Protein AF-A0A7S1FA98-F1 (afdb_monomer_lite)

Foldseek 3Di:
DDPDDDDDDDPDPPDDDDDDPPPPVVVVVVVVVVVVVVVVVVVVVVVVLVVDDPVRNVVVVVVVVVVVVVVVVQVVLCVVVVDHPVVCVVDPVSVVVVCVCVVVVVVVVVVLLVVVCVVVVDPDSVVSSVVLVVVCVVCVPPNDSDDPVNVVVLVCVQPVVPPVDHDVVVVLVVCVVSVPVCSVVVCVVVVDDPPVPDDD

InterPro domains:
  IPR039879 EF-hand calcium-binding domain-containing protein 10 [PTHR21847] (95-181)

Radius of gyration: 31.83 Å; chains: 1; bounding box: 102×66×64 Å

Sequence (200 aa):
SSSSVVLVGVMEVQSPKSPRPDGYEVEAERHIVKLQAVTRGRASRKATLHKLSFEDRSVLRKASRHTLHRREFFKDVHELLGVTKQEYNSSAGLRDAHAYLEKHDVHSLLEGLLARAALERPLDLRDFLVEIMQDMQEHPEDSSTMTEEDIETLFDMWDVLKRGSLPIERVSETLTALQCPRSVEALQALGLENDVDKPS

Organism: Noctiluca scintillans (NCBI:txid2966)

Structure (mmCIF, N/CA/C/O backbone):
data_AF-A0A7S1FA98-F1
#
_entry.id   AF-A0A7S1FA98-F1
#
loop_
_atom_site.group_PDB
_atom_site.id
_atom_site.type_symbol
_atom_site.label_atom_id
_atom_site.label_alt_id
_atom_site.label_comp_id
_atom_site.label_asym_id
_atom_site.label_entity_id
_atom_site.label_seq_id
_atom_site.pdbx_PDB_ins_code
_atom_site.Cartn_x
_atom_site.Cartn_y
_atom_site.Cartn_z
_atom_site.occupancy
_atom_site.B_iso_or_equiv
_atom_site.auth_seq_id
_atom_site.auth_comp_id
_atom_site.auth_asym_id
_atom_site.auth_atom_id
_atom_site.pdbx_PDB_model_num
ATOM 1 N N . SER A 1 1 ? 79.494 40.007 -32.090 1.00 38.44 1 SER A N 1
ATOM 2 C CA . SER A 1 1 ? 79.063 40.410 -30.740 1.00 38.44 1 SER A CA 1
ATOM 3 C C . SER A 1 1 ? 77.559 40.599 -30.796 1.00 38.44 1 SER A C 1
ATOM 5 O O . SER A 1 1 ? 77.131 41.417 -31.589 1.00 38.44 1 SER A O 1
ATOM 7 N N . SER A 1 2 ? 76.679 39.850 -30.148 1.00 36.22 2 SER A N 1
ATOM 8 C CA . SER A 1 2 ? 76.789 38.653 -29.317 1.00 36.22 2 SER A CA 1
ATOM 9 C C . SER A 1 2 ? 75.390 38.033 -29.326 1.00 36.22 2 SER A C 1
ATOM 11 O O . SER A 1 2 ? 74.429 38.705 -28.964 1.00 36.22 2 SER A O 1
ATOM 13 N N . SER A 1 3 ? 75.258 36.785 -29.775 1.00 32.88 3 SER A N 1
ATOM 14 C CA . SER A 1 3 ? 74.023 36.014 -29.620 1.00 32.88 3 SER A CA 1
ATOM 15 C C . SER A 1 3 ? 73.918 35.579 -28.162 1.00 32.88 3 SER A C 1
ATOM 17 O O . SER A 1 3 ? 74.632 34.680 -27.727 1.00 32.88 3 SER A O 1
ATOM 19 N N . SER A 1 4 ? 73.062 36.242 -27.388 1.00 36.00 4 SER A N 1
ATOM 20 C CA . SER A 1 4 ? 72.734 35.840 -26.022 1.00 36.00 4 SER A CA 1
ATOM 21 C C . SER A 1 4 ? 71.662 34.752 -26.062 1.00 36.00 4 SE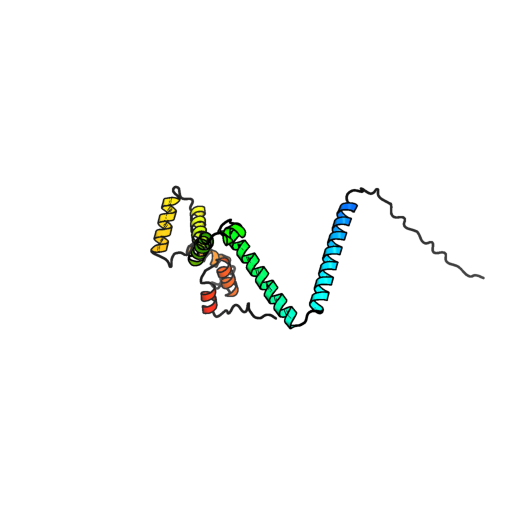R A C 1
ATOM 23 O O . SER A 1 4 ? 70.469 35.031 -26.174 1.00 36.00 4 SER A O 1
ATOM 25 N N . VAL A 1 5 ? 72.111 33.502 -25.999 1.00 40.06 5 VAL A N 1
ATOM 26 C CA . VAL A 1 5 ? 71.270 32.336 -25.720 1.00 40.06 5 VAL A CA 1
ATOM 27 C C . VAL A 1 5 ? 70.857 32.402 -24.251 1.00 40.06 5 VAL A C 1
ATOM 29 O O . VAL A 1 5 ? 71.693 32.281 -23.358 1.00 40.06 5 VAL A O 1
ATOM 32 N N . VAL A 1 6 ? 69.569 32.620 -23.996 1.00 40.25 6 VAL A N 1
ATOM 33 C CA . VAL A 1 6 ? 68.986 32.522 -22.654 1.00 40.25 6 VAL A CA 1
ATOM 34 C C . VAL A 1 6 ? 68.707 31.044 -22.375 1.00 40.25 6 VAL A C 1
ATOM 36 O O . VAL A 1 6 ? 67.769 30.463 -22.914 1.00 40.25 6 VAL A O 1
ATOM 39 N N . LEU A 1 7 ? 69.558 30.429 -21.554 1.00 36.78 7 LEU A N 1
ATOM 40 C CA . LEU A 1 7 ? 69.334 29.116 -20.947 1.00 36.78 7 LEU A CA 1
ATOM 41 C C . LEU A 1 7 ? 68.227 29.241 -19.891 1.00 36.78 7 LEU A C 1
ATOM 43 O O . LEU A 1 7 ? 68.482 29.679 -18.772 1.00 36.78 7 LEU A O 1
ATOM 47 N N . VAL A 1 8 ? 66.998 28.852 -20.234 1.00 41.78 8 VAL A N 1
ATOM 48 C CA . VAL A 1 8 ? 65.946 28.601 -19.239 1.00 41.78 8 VAL A CA 1
ATOM 49 C C . VAL A 1 8 ? 66.015 27.122 -18.874 1.00 41.78 8 VAL A C 1
ATOM 51 O O . VAL A 1 8 ? 65.590 26.257 -19.637 1.00 41.78 8 VAL A O 1
ATOM 54 N N . GLY A 1 9 ? 66.626 26.838 -17.724 1.00 38.03 9 GLY A N 1
ATOM 55 C CA . GLY A 1 9 ? 66.679 25.502 -17.144 1.00 38.03 9 GLY A CA 1
ATOM 56 C C . GLY A 1 9 ? 65.275 25.010 -16.796 1.00 38.03 9 GLY A C 1
ATOM 57 O O . GLY A 1 9 ? 64.550 25.652 -16.039 1.00 38.03 9 GLY A O 1
ATOM 58 N N . VAL A 1 10 ? 64.898 23.863 -17.355 1.00 41.16 10 VAL A N 1
ATOM 59 C CA . VAL A 1 10 ? 63.696 23.124 -16.971 1.00 41.16 10 VAL A CA 1
ATOM 60 C C . VAL A 1 10 ? 63.972 22.502 -15.601 1.00 41.16 10 VAL A C 1
ATOM 62 O O . VAL A 1 10 ? 64.702 21.519 -15.499 1.00 41.16 10 VAL A O 1
ATOM 65 N N . MET A 1 11 ? 63.440 23.102 -14.533 1.00 37.62 11 MET A N 1
ATOM 66 C CA . MET A 1 11 ? 63.390 22.458 -13.218 1.00 37.62 11 MET A CA 1
ATOM 67 C C . MET A 1 11 ? 62.381 21.310 -13.290 1.00 37.62 11 MET A C 1
ATOM 69 O O . MET A 1 11 ? 61.169 21.515 -13.266 1.00 37.62 11 MET A O 1
ATOM 73 N N . GLU A 1 12 ? 62.901 20.094 -13.417 1.00 39.34 12 GLU A N 1
ATOM 74 C CA . GLU A 1 12 ? 62.149 18.852 -13.309 1.00 39.34 12 GLU A CA 1
ATOM 75 C C . GLU A 1 12 ? 61.704 18.676 -11.847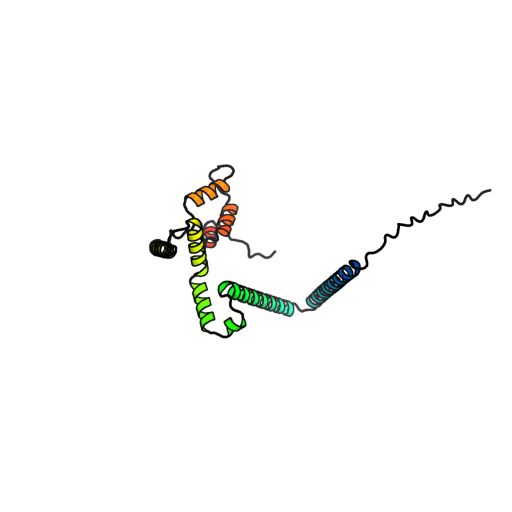 1.00 39.34 12 GLU A C 1
ATOM 77 O O . GLU A 1 12 ? 62.494 18.352 -10.960 1.00 39.34 12 GLU A O 1
ATOM 82 N N . VAL A 1 13 ? 60.428 18.957 -11.571 1.00 42.69 13 VAL A N 1
ATOM 83 C CA . VAL A 1 13 ? 59.818 18.736 -10.255 1.00 42.69 13 VAL A CA 1
ATOM 84 C C . VAL A 1 13 ? 59.623 17.229 -10.073 1.00 42.69 13 VAL A C 1
ATOM 86 O O . VAL A 1 13 ? 58.591 16.666 -10.441 1.00 42.69 13 VAL A O 1
ATOM 89 N N . GLN A 1 14 ? 60.631 16.555 -9.516 1.00 37.31 14 GLN A N 1
ATOM 90 C CA . GLN A 1 14 ? 60.488 15.185 -9.025 1.00 37.31 14 GLN A CA 1
ATOM 91 C C . GLN A 1 14 ? 59.485 15.173 -7.870 1.00 37.31 14 GLN A C 1
ATOM 93 O O . GLN A 1 14 ? 59.785 15.564 -6.744 1.00 37.31 14 GLN A O 1
ATOM 98 N N . SER A 1 15 ? 58.268 14.722 -8.167 1.00 42.53 15 SER A N 1
ATOM 99 C CA . SER A 1 15 ? 57.267 14.424 -7.146 1.00 42.53 15 SER A CA 1
ATOM 100 C C . SER A 1 15 ? 57.716 13.201 -6.332 1.00 42.53 15 SER A C 1
ATOM 102 O O . SER A 1 15 ? 58.153 12.208 -6.926 1.00 42.53 15 SER A O 1
ATOM 104 N N . PRO A 1 16 ? 57.625 13.230 -4.991 1.00 39.97 16 PRO A N 1
ATOM 105 C CA . PRO A 1 16 ? 58.097 12.137 -4.152 1.00 39.97 16 PRO A CA 1
ATOM 106 C C . PRO A 1 16 ? 57.236 10.886 -4.370 1.00 39.97 16 PRO A C 1
ATOM 108 O O . PRO A 1 16 ? 56.026 10.900 -4.144 1.00 39.97 16 PRO A O 1
ATOM 111 N N . LYS A 1 17 ? 57.867 9.786 -4.805 1.00 48.00 17 LYS A N 1
ATOM 112 C CA . LYS A 1 17 ? 57.258 8.448 -4.818 1.00 48.00 17 LYS A CA 1
ATOM 113 C C . LYS A 1 17 ? 56.980 8.029 -3.374 1.00 48.00 17 LYS A C 1
ATOM 115 O O . LYS A 1 17 ? 57.901 7.657 -2.651 1.00 48.00 17 LYS A O 1
ATOM 120 N N . SER A 1 18 ? 55.720 8.098 -2.963 1.00 45.53 18 SER A N 1
ATOM 121 C CA . SER A 1 18 ? 55.251 7.483 -1.724 1.00 45.53 18 SER A CA 1
ATOM 122 C C . SER A 1 18 ? 55.249 5.945 -1.844 1.00 45.53 18 SER A C 1
ATOM 124 O O . SER A 1 18 ? 55.102 5.418 -2.954 1.00 45.53 18 SER A O 1
ATOM 126 N N . PRO A 1 19 ? 55.432 5.201 -0.734 1.00 48.78 19 PRO A N 1
ATOM 127 C CA . PRO A 1 19 ? 55.427 3.738 -0.740 1.00 48.78 19 PRO A CA 1
ATOM 128 C C . PRO A 1 19 ? 54.001 3.231 -0.998 1.00 48.78 19 PRO A C 1
ATOM 130 O O . PRO A 1 19 ? 53.059 3.700 -0.359 1.00 48.78 19 PRO A O 1
ATOM 133 N N . ARG A 1 20 ? 53.832 2.298 -1.942 1.00 52.91 20 ARG A N 1
ATOM 134 C CA . ARG A 1 20 ? 52.517 1.789 -2.368 1.00 52.91 20 ARG A CA 1
ATOM 135 C C . ARG A 1 20 ? 52.023 0.662 -1.447 1.00 52.91 20 ARG A C 1
ATOM 137 O O . ARG A 1 20 ? 52.787 -0.262 -1.185 1.00 52.91 20 ARG A O 1
ATOM 144 N N . PRO A 1 21 ? 50.768 0.706 -0.963 1.00 53.75 21 PRO A N 1
ATOM 145 C CA . PRO A 1 21 ? 50.111 -0.434 -0.335 1.00 53.75 21 PRO A CA 1
ATOM 146 C C . PRO A 1 21 ? 49.364 -1.260 -1.401 1.00 53.75 21 PRO A C 1
ATOM 148 O O . PRO A 1 21 ? 48.262 -0.908 -1.819 1.00 53.75 21 PRO A O 1
ATOM 151 N N . ASP A 1 22 ? 49.962 -2.376 -1.820 1.00 58.12 22 ASP A N 1
ATOM 152 C CA . ASP A 1 22 ? 49.596 -3.185 -3.003 1.00 58.12 22 ASP A CA 1
ATOM 153 C C . ASP A 1 22 ? 48.203 -3.869 -2.974 1.00 58.12 22 ASP A C 1
ATOM 155 O O . ASP A 1 22 ? 47.818 -4.554 -3.920 1.00 58.12 22 ASP A O 1
ATOM 159 N N . GLY A 1 23 ? 47.408 -3.699 -1.911 1.00 58.22 23 GLY A N 1
ATOM 160 C CA . GLY A 1 23 ? 46.081 -4.323 -1.777 1.00 58.22 23 GLY A CA 1
ATOM 161 C C . GLY A 1 23 ? 44.923 -3.528 -2.396 1.00 58.22 23 GLY A C 1
ATOM 162 O O . GLY A 1 23 ? 43.978 -4.117 -2.915 1.00 58.22 23 GLY A O 1
ATOM 163 N N . TYR A 1 24 ? 44.997 -2.193 -2.376 1.00 57.69 24 TYR A N 1
ATOM 164 C CA . TYR A 1 24 ? 43.893 -1.317 -2.801 1.00 57.69 24 TYR A CA 1
ATOM 165 C C . TYR A 1 24 ? 43.800 -1.148 -4.328 1.00 57.69 24 TYR A C 1
ATOM 167 O O . TYR A 1 24 ? 42.716 -0.916 -4.865 1.00 57.69 24 TYR A O 1
ATOM 175 N N . GLU A 1 25 ? 44.919 -1.294 -5.046 1.00 63.59 25 GLU A N 1
ATOM 176 C CA . GLU A 1 25 ? 44.976 -1.143 -6.509 1.00 63.59 25 GLU A CA 1
ATOM 177 C C . GLU A 1 25 ? 44.247 -2.299 -7.220 1.00 63.59 25 GLU A C 1
ATOM 179 O O . GLU A 1 25 ? 43.474 -2.067 -8.146 1.00 63.59 25 GLU A O 1
ATOM 184 N N . VAL A 1 26 ? 44.371 -3.535 -6.718 1.00 69.50 26 VAL A N 1
ATOM 185 C CA . VAL A 1 26 ? 43.774 -4.733 -7.341 1.00 69.50 26 VAL A CA 1
ATOM 186 C C . VAL A 1 26 ? 42.240 -4.720 -7.287 1.00 69.50 26 VAL A C 1
ATOM 188 O O . VAL A 1 26 ? 41.569 -5.143 -8.233 1.00 69.50 26 VAL A O 1
ATOM 191 N N . GLU A 1 27 ? 41.646 -4.231 -6.197 1.00 74.50 27 GLU A N 1
ATOM 192 C CA . GLU A 1 27 ? 40.188 -4.093 -6.082 1.00 74.50 27 GLU A CA 1
ATOM 193 C C . GLU A 1 27 ? 39.647 -2.957 -6.960 1.00 74.50 27 GLU A C 1
ATOM 195 O O . GLU A 1 27 ? 38.625 -3.126 -7.638 1.00 74.50 27 GLU A O 1
ATOM 200 N N . ALA A 1 28 ? 40.365 -1.831 -7.018 1.00 75.62 28 ALA A N 1
ATOM 201 C CA . ALA A 1 28 ? 40.031 -0.710 -7.889 1.00 75.62 28 ALA A CA 1
ATOM 202 C C . ALA A 1 28 ? 40.109 -1.103 -9.375 1.00 75.62 28 ALA A C 1
ATOM 204 O O . ALA A 1 28 ? 39.189 -0.810 -10.141 1.00 75.62 28 ALA A O 1
ATOM 205 N N . GLU A 1 29 ? 41.142 -1.844 -9.779 1.00 76.88 29 GLU A N 1
ATOM 206 C CA . GLU A 1 29 ? 41.299 -2.376 -11.135 1.00 76.88 29 GLU A CA 1
ATOM 207 C C . GLU A 1 29 ? 40.148 -3.311 -11.525 1.00 76.88 29 GLU A C 1
ATOM 209 O O . GLU A 1 29 ? 39.560 -3.162 -12.600 1.00 76.88 29 GLU A O 1
ATOM 214 N N . ARG A 1 30 ? 39.741 -4.227 -10.635 1.00 79.69 30 ARG A N 1
ATOM 215 C CA . ARG A 1 30 ? 38.574 -5.102 -10.864 1.00 79.69 30 ARG A CA 1
ATOM 216 C C . ARG A 1 30 ? 37.288 -4.298 -11.053 1.00 79.69 30 ARG A C 1
ATOM 218 O O . ARG A 1 30 ? 36.473 -4.629 -11.921 1.00 79.69 30 ARG A O 1
ATOM 225 N N . HIS A 1 31 ? 37.101 -3.235 -10.275 1.00 82.50 31 HIS A N 1
ATOM 226 C CA . HIS A 1 31 ? 35.939 -2.359 -10.395 1.00 82.50 31 HIS A CA 1
ATOM 227 C C . HIS A 1 31 ? 35.950 -1.564 -11.712 1.00 82.50 31 HIS A C 1
ATOM 229 O O . HIS A 1 31 ? 34.923 -1.476 -12.392 1.00 82.50 31 HIS A O 1
ATOM 235 N N . ILE A 1 32 ? 37.116 -1.064 -12.132 1.00 82.81 32 ILE A N 1
ATOM 236 C CA . ILE A 1 32 ? 37.308 -0.379 -13.418 1.00 82.81 32 ILE A CA 1
ATOM 237 C C . ILE A 1 32 ? 37.004 -1.328 -14.582 1.00 82.81 32 ILE A C 1
ATOM 239 O O . ILE A 1 32 ? 36.249 -0.966 -15.485 1.00 82.81 32 ILE A O 1
ATOM 243 N N . VAL A 1 33 ? 37.506 -2.565 -14.543 1.00 86.38 33 VAL A N 1
ATOM 244 C CA . VAL A 1 33 ? 37.226 -3.587 -15.567 1.00 86.38 33 VAL A CA 1
ATOM 245 C C . VAL A 1 33 ? 35.730 -3.903 -15.633 1.00 86.38 33 VAL A C 1
ATOM 247 O O . VAL A 1 33 ? 35.155 -3.965 -16.724 1.00 86.38 33 VAL A O 1
ATOM 250 N N . LYS A 1 34 ? 35.059 -4.028 -14.482 1.00 87.88 34 LYS A N 1
ATOM 251 C CA . LYS A 1 34 ? 33.605 -4.234 -14.414 1.00 87.88 34 LYS A CA 1
ATOM 252 C C . LYS A 1 34 ? 32.839 -3.062 -15.037 1.00 87.88 34 LYS A C 1
ATOM 254 O O . LYS A 1 34 ? 31.932 -3.281 -15.841 1.00 87.88 34 LYS A O 1
ATOM 259 N N . LEU A 1 35 ? 33.221 -1.823 -14.729 1.00 86.31 35 LEU A N 1
ATOM 260 C CA . LEU A 1 35 ? 32.617 -0.620 -15.310 1.00 86.31 35 LEU A CA 1
ATOM 261 C C . LEU A 1 35 ? 32.846 -0.531 -16.824 1.00 86.31 35 LEU A C 1
ATOM 263 O O . LEU A 1 35 ? 31.918 -0.218 -17.576 1.00 86.31 35 LEU A O 1
ATOM 267 N N . GLN A 1 36 ? 34.046 -0.861 -17.297 1.00 88.69 36 GLN A N 1
ATOM 268 C CA . GLN A 1 36 ? 34.373 -0.909 -18.722 1.00 88.69 36 GLN A CA 1
ATOM 269 C C . GLN A 1 36 ? 33.570 -1.992 -19.462 1.00 88.69 36 GLN A C 1
ATOM 271 O O . GLN A 1 36 ? 33.079 -1.759 -20.567 1.00 88.69 36 GLN A O 1
ATOM 276 N N . ALA A 1 37 ? 33.357 -3.158 -18.849 1.00 88.50 37 ALA A N 1
ATOM 277 C CA . ALA A 1 37 ? 32.508 -4.204 -19.414 1.00 88.50 37 ALA A CA 1
ATOM 278 C C . ALA A 1 37 ? 31.033 -3.765 -19.501 1.00 88.50 37 ALA A C 1
ATOM 280 O O . ALA A 1 37 ? 30.387 -3.933 -20.539 1.00 88.50 37 ALA A O 1
ATOM 281 N N . VAL A 1 38 ? 30.504 -3.135 -18.444 1.00 88.50 38 VAL A N 1
ATOM 282 C CA . VAL A 1 38 ? 29.122 -2.623 -18.410 1.00 88.50 38 VAL A CA 1
ATOM 283 C C . VAL A 1 38 ? 28.905 -1.529 -19.458 1.00 88.50 38 VAL A C 1
ATOM 285 O O . VAL A 1 38 ? 27.896 -1.549 -20.169 1.00 88.50 38 VAL A O 1
ATOM 288 N N . THR A 1 39 ? 29.841 -0.589 -19.586 1.00 87.19 39 THR A N 1
ATOM 289 C CA . THR A 1 39 ? 29.768 0.512 -20.561 1.00 87.19 39 THR A CA 1
ATOM 290 C C . THR A 1 39 ? 29.858 0.008 -22.000 1.00 87.19 39 THR A C 1
ATOM 292 O O . THR A 1 39 ? 29.004 0.369 -22.812 1.00 87.19 39 THR A O 1
ATOM 295 N N . ARG A 1 40 ? 30.790 -0.906 -22.308 1.00 86.38 40 ARG A N 1
ATOM 296 C CA . ARG A 1 40 ? 30.868 -1.577 -23.622 1.00 86.38 40 ARG A CA 1
ATOM 297 C C . ARG A 1 40 ? 29.578 -2.328 -23.953 1.00 86.38 40 ARG A C 1
ATOM 299 O O . ARG A 1 40 ? 29.056 -2.205 -25.061 1.00 86.38 40 ARG A O 1
ATOM 306 N N . GLY A 1 41 ? 29.005 -3.035 -22.978 1.00 87.44 41 GLY A N 1
ATOM 307 C CA . GLY A 1 41 ? 27.719 -3.713 -23.133 1.00 87.44 41 GLY A CA 1
ATOM 308 C C . GLY A 1 41 ? 26.563 -2.747 -23.416 1.00 87.44 41 GLY A C 1
ATOM 309 O O . GLY A 1 41 ? 25.744 -3.005 -24.298 1.00 87.44 41 GLY A O 1
ATOM 310 N N . ARG A 1 42 ? 26.500 -1.607 -22.713 1.00 83.56 42 ARG A N 1
ATOM 311 C CA . ARG A 1 42 ? 25.499 -0.554 -22.967 1.00 83.56 42 ARG A CA 1
ATOM 312 C C . ARG A 1 42 ? 25.651 0.050 -24.365 1.00 83.56 42 ARG A C 1
ATOM 314 O O . ARG A 1 42 ? 24.647 0.203 -25.055 1.00 83.56 42 ARG A O 1
ATOM 321 N N . ALA A 1 43 ? 26.878 0.336 -24.801 1.00 83.81 43 ALA A N 1
ATOM 322 C CA . ALA A 1 43 ? 27.151 0.876 -26.132 1.00 83.81 43 ALA A CA 1
ATOM 323 C C . ALA A 1 43 ? 26.741 -0.103 -27.247 1.00 83.81 43 ALA A C 1
ATOM 325 O O . ALA A 1 43 ? 26.067 0.293 -28.196 1.00 83.81 43 ALA A O 1
ATOM 326 N N . SER A 1 44 ? 27.056 -1.393 -27.091 1.00 85.38 44 SER A N 1
ATOM 327 C CA . SER A 1 44 ? 26.657 -2.446 -28.036 1.00 85.38 44 SER A CA 1
ATOM 328 C C . SER A 1 44 ? 25.131 -2.613 -28.118 1.00 85.38 44 SER A C 1
ATOM 330 O O . SER A 1 44 ? 24.559 -2.659 -29.211 1.00 85.38 44 SER A O 1
ATOM 332 N N . ARG A 1 45 ? 24.432 -2.599 -26.972 1.00 81.12 45 ARG A N 1
ATOM 333 C CA . ARG A 1 45 ? 22.957 -2.620 -26.922 1.00 81.12 45 ARG A CA 1
ATOM 334 C C . ARG A 1 45 ? 22.327 -1.389 -27.579 1.00 81.12 45 ARG A C 1
ATOM 336 O O . ARG A 1 45 ? 21.329 -1.504 -28.281 1.00 81.12 45 ARG A O 1
ATOM 343 N N . LYS A 1 46 ? 22.925 -0.207 -27.407 1.00 82.38 46 LYS A N 1
ATOM 344 C CA . LYS A 1 46 ? 22.465 1.016 -28.079 1.00 82.38 46 LYS A CA 1
ATOM 345 C C . LYS A 1 46 ? 22.657 0.921 -29.596 1.00 82.38 46 LYS A C 1
ATOM 347 O O . LYS A 1 46 ? 21.733 1.212 -30.348 1.00 82.38 46 LYS A O 1
ATOM 352 N N . ALA A 1 47 ? 23.818 0.454 -30.055 1.00 81.75 47 ALA A N 1
ATOM 353 C CA . ALA A 1 47 ? 24.105 0.289 -31.480 1.00 81.75 47 ALA A CA 1
ATOM 354 C C . ALA A 1 47 ? 23.195 -0.751 -32.159 1.00 81.75 47 ALA A C 1
ATOM 356 O O . ALA A 1 47 ? 22.776 -0.553 -33.295 1.00 81.75 47 ALA A O 1
ATOM 357 N N . THR A 1 48 ? 22.855 -1.840 -31.467 1.00 79.31 48 THR A N 1
ATOM 358 C CA . THR A 1 48 ? 21.913 -2.859 -31.966 1.00 79.31 48 THR A CA 1
ATOM 359 C C . THR A 1 48 ? 20.478 -2.343 -32.010 1.00 79.31 48 THR A C 1
ATOM 361 O O . THR A 1 48 ? 19.802 -2.558 -33.010 1.00 79.31 48 THR A O 1
ATOM 364 N N . LEU A 1 49 ? 20.041 -1.559 -31.018 1.00 76.38 49 LEU A N 1
ATOM 365 C CA . LEU A 1 49 ? 18.750 -0.862 -31.066 1.00 76.38 49 LEU A CA 1
ATOM 366 C C . LEU A 1 49 ? 18.631 0.056 -32.289 1.00 76.38 49 LEU A C 1
ATOM 368 O O . LEU A 1 49 ? 17.589 0.069 -32.942 1.00 76.38 49 LEU A O 1
ATOM 372 N N . HIS A 1 50 ? 19.702 0.772 -32.645 1.00 76.00 50 HIS A N 1
ATOM 373 C CA . HIS A 1 50 ? 19.724 1.621 -33.840 1.00 76.00 50 HIS A CA 1
ATOM 374 C C . HIS A 1 50 ? 19.643 0.835 -35.162 1.00 76.00 50 HIS A C 1
ATOM 376 O O . HIS A 1 50 ? 19.140 1.381 -36.140 1.00 76.00 50 HIS A O 1
ATOM 382 N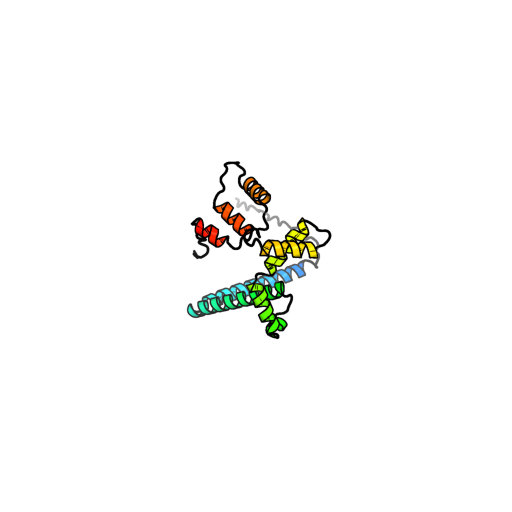 N . LYS A 1 51 ? 20.065 -0.436 -35.183 1.00 81.50 51 LYS A N 1
ATOM 383 C CA . LYS A 1 51 ? 20.006 -1.324 -36.360 1.00 81.50 51 LYS A CA 1
ATOM 384 C C . LYS A 1 51 ? 18.666 -2.050 -36.534 1.00 81.50 51 LYS A C 1
ATOM 386 O O . LYS A 1 51 ? 18.427 -2.598 -37.602 1.00 81.50 51 LYS A O 1
ATOM 391 N N . LEU A 1 52 ? 17.815 -2.068 -35.507 1.00 80.44 52 LEU A N 1
ATOM 392 C CA . LEU A 1 52 ? 16.481 -2.676 -35.573 1.00 80.44 52 LEU A CA 1
ATOM 393 C C . LEU A 1 52 ? 15.508 -1.796 -36.364 1.00 80.44 52 LEU A C 1
ATOM 395 O O . LEU A 1 52 ? 15.545 -0.564 -36.227 1.00 80.44 52 LEU A O 1
ATOM 399 N N . SER A 1 53 ? 14.622 -2.434 -37.137 1.00 83.88 53 SER A N 1
ATOM 400 C CA . SER A 1 53 ? 13.539 -1.753 -37.848 1.00 83.88 53 SER A CA 1
ATOM 401 C C . SER A 1 53 ? 12.535 -1.132 -36.866 1.00 83.88 53 SER A C 1
ATOM 403 O O . SER A 1 53 ? 12.516 -1.444 -35.671 1.00 83.88 53 SER A O 1
ATOM 405 N N . PHE A 1 54 ? 11.694 -0.218 -37.354 1.00 79.12 54 PHE A N 1
ATOM 406 C CA . PHE A 1 54 ? 10.655 0.402 -36.528 1.00 79.12 54 PHE A CA 1
ATOM 407 C C . PHE A 1 54 ? 9.666 -0.637 -35.968 1.00 79.12 54 PHE A C 1
ATOM 409 O O . PHE A 1 54 ? 9.312 -0.574 -34.787 1.00 79.12 54 PHE A O 1
ATOM 416 N N . GLU A 1 55 ? 9.291 -1.630 -36.777 1.00 80.25 55 GLU A N 1
ATOM 417 C CA . GLU A 1 55 ? 8.415 -2.730 -36.366 1.00 80.25 55 GLU A CA 1
ATOM 418 C C . GLU A 1 55 ? 9.067 -3.573 -35.267 1.00 80.25 55 GLU A C 1
ATOM 420 O O . GLU A 1 55 ? 8.465 -3.760 -34.206 1.00 80.25 55 GLU A O 1
ATOM 425 N N . ASP A 1 56 ? 10.337 -3.952 -35.433 1.00 82.94 56 ASP A N 1
ATOM 426 C CA . ASP A 1 56 ? 11.074 -4.737 -34.434 1.00 82.94 56 ASP A CA 1
ATOM 427 C C . ASP A 1 56 ? 11.219 -3.993 -33.103 1.00 82.94 56 ASP A C 1
ATOM 429 O O . ASP A 1 56 ? 11.097 -4.583 -32.029 1.00 82.94 56 ASP A O 1
ATOM 433 N N . ARG A 1 57 ? 11.439 -2.671 -33.141 1.00 82.06 57 ARG A N 1
ATOM 434 C CA . ARG A 1 57 ? 11.492 -1.839 -31.927 1.00 82.06 57 ARG A CA 1
ATOM 435 C C . ARG A 1 57 ? 10.149 -1.793 -31.212 1.00 82.06 57 ARG A C 1
ATOM 437 O O . ARG A 1 57 ? 10.120 -1.791 -29.980 1.00 82.06 57 ARG A O 1
ATOM 444 N N . SER A 1 58 ? 9.048 -1.740 -31.959 1.00 81.19 58 SER A N 1
ATOM 445 C CA . SER A 1 58 ? 7.702 -1.738 -31.384 1.00 81.19 58 SER A CA 1
ATOM 446 C C . SER A 1 58 ? 7.395 -3.071 -30.686 1.00 81.19 58 SER A C 1
ATOM 448 O O . SER A 1 58 ? 6.918 -3.073 -29.548 1.00 81.19 58 SER A O 1
ATOM 450 N N . VAL A 1 59 ? 7.767 -4.197 -31.305 1.00 86.94 59 VAL A N 1
ATOM 451 C CA . VAL A 1 59 ? 7.617 -5.545 -30.742 1.00 86.94 59 VAL A CA 1
ATOM 452 C C . VAL A 1 59 ? 8.514 -5.716 -29.520 1.00 86.94 59 VAL A C 1
ATOM 454 O O . VAL A 1 59 ? 8.042 -6.158 -28.475 1.00 86.94 59 VAL A O 1
ATOM 457 N N . LEU A 1 60 ? 9.776 -5.282 -29.597 1.00 83.38 60 LEU 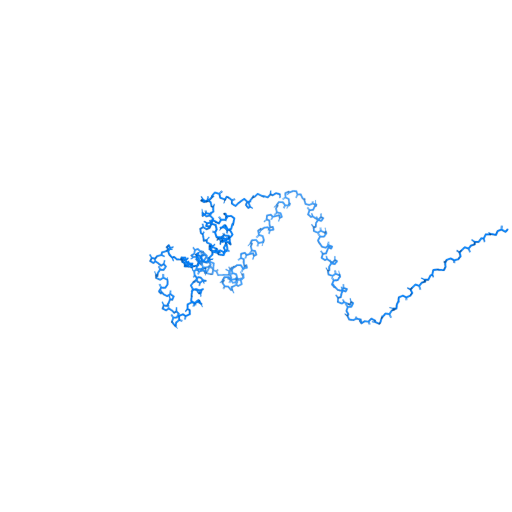A N 1
ATOM 458 C CA . LEU A 1 60 ? 10.717 -5.334 -28.478 1.00 83.38 60 LEU A CA 1
ATOM 459 C C . LEU A 1 60 ? 10.216 -4.519 -27.278 1.00 83.38 60 LEU A C 1
ATOM 461 O O . LEU A 1 60 ? 10.308 -4.975 -26.141 1.00 83.38 60 LEU A O 1
ATOM 465 N N . ARG A 1 61 ? 9.651 -3.327 -27.511 1.00 83.75 61 ARG A N 1
ATOM 466 C CA . ARG A 1 61 ? 9.048 -2.511 -26.445 1.00 83.75 61 ARG A CA 1
ATOM 467 C C . ARG A 1 61 ? 7.857 -3.215 -25.802 1.00 83.75 61 ARG A C 1
ATOM 469 O O . ARG A 1 61 ? 7.785 -3.257 -24.576 1.00 83.75 61 ARG A O 1
ATOM 476 N N . LYS A 1 62 ? 6.954 -3.791 -26.601 1.00 85.06 62 LYS A N 1
ATOM 477 C CA . LYS A 1 62 ? 5.804 -4.560 -26.094 1.00 85.06 62 LYS A CA 1
ATOM 478 C C . LYS A 1 62 ? 6.256 -5.775 -25.280 1.00 85.06 62 LYS A C 1
ATOM 480 O O . LYS A 1 62 ? 5.784 -5.966 -24.164 1.00 85.06 62 LYS A O 1
ATOM 485 N N . ALA A 1 63 ? 7.227 -6.532 -25.787 1.00 83.94 63 ALA A N 1
ATOM 486 C CA . ALA A 1 63 ? 7.809 -7.673 -25.089 1.00 83.94 63 ALA A CA 1
ATOM 487 C C . ALA A 1 63 ? 8.491 -7.252 -23.777 1.00 83.94 63 ALA A C 1
ATOM 489 O O . ALA A 1 63 ? 8.262 -7.874 -22.745 1.00 83.94 63 ALA A O 1
ATOM 490 N N . SER A 1 64 ? 9.257 -6.155 -23.787 1.00 84.12 64 SER A N 1
ATOM 491 C CA . SER A 1 64 ? 9.902 -5.614 -22.587 1.00 84.12 64 SER A CA 1
ATOM 492 C C . SER A 1 64 ? 8.878 -5.221 -21.524 1.00 84.12 64 SER A C 1
ATOM 494 O O . SER A 1 64 ? 9.041 -5.590 -20.363 1.00 84.12 64 SER A O 1
ATOM 496 N N . ARG A 1 65 ? 7.806 -4.514 -21.904 1.00 83.94 65 ARG A N 1
ATOM 497 C CA . ARG A 1 65 ? 6.719 -4.157 -20.978 1.00 83.94 65 ARG A CA 1
ATOM 498 C C . ARG A 1 65 ? 6.064 -5.402 -20.398 1.00 83.94 65 ARG A C 1
ATOM 500 O O . ARG A 1 65 ? 5.963 -5.528 -19.187 1.00 83.94 65 ARG A O 1
ATOM 507 N N . HIS A 1 66 ? 5.725 -6.367 -21.248 1.00 84.12 66 HIS A N 1
ATOM 508 C CA . HIS A 1 66 ? 5.133 -7.627 -20.809 1.00 84.12 66 HIS A CA 1
ATOM 509 C C . HIS A 1 66 ? 6.039 -8.389 -19.825 1.00 84.12 66 HIS A C 1
ATOM 511 O O . HIS A 1 66 ? 5.564 -8.934 -18.831 1.00 84.12 66 HIS A O 1
ATOM 517 N N . THR A 1 67 ? 7.357 -8.408 -20.051 1.00 83.25 67 THR A N 1
ATOM 518 C CA . THR A 1 67 ? 8.295 -9.033 -19.104 1.00 83.25 67 THR A CA 1
ATOM 519 C C . THR A 1 67 ? 8.401 -8.289 -17.776 1.00 83.25 67 THR A C 1
ATOM 521 O O . THR A 1 67 ? 8.565 -8.945 -16.749 1.00 83.25 67 THR A O 1
ATOM 524 N N . LEU A 1 68 ? 8.302 -6.956 -17.784 1.00 84.81 68 LEU A N 1
ATOM 525 C CA . LEU A 1 68 ? 8.333 -6.142 -16.569 1.00 84.81 68 LEU A CA 1
ATOM 526 C C . LEU A 1 68 ? 7.064 -6.343 -15.746 1.00 84.81 68 LEU A C 1
ATOM 528 O O . LEU A 1 68 ? 7.183 -6.765 -14.602 1.00 84.81 68 LEU A 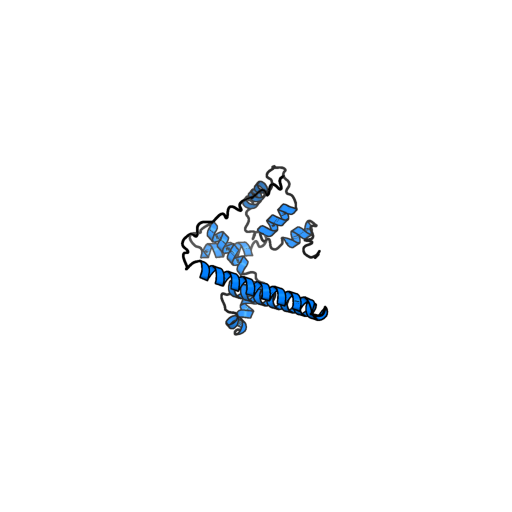O 1
ATOM 532 N N . HIS A 1 69 ? 5.888 -6.205 -16.362 1.00 82.88 69 HIS A N 1
ATOM 533 C CA . HIS A 1 69 ? 4.607 -6.456 -15.696 1.00 82.88 69 HIS A CA 1
ATOM 534 C C . HIS A 1 69 ? 4.537 -7.862 -15.111 1.00 82.88 69 HIS A C 1
ATOM 536 O O . HIS A 1 69 ? 4.131 -8.052 -13.973 1.00 82.88 69 HIS A O 1
ATOM 542 N N . ARG A 1 70 ? 5.007 -8.871 -15.856 1.00 84.38 70 ARG A N 1
ATOM 543 C CA . ARG A 1 70 ? 5.046 -10.244 -15.345 1.00 84.38 70 ARG A CA 1
ATOM 544 C C . ARG A 1 70 ? 5.972 -10.385 -14.137 1.00 84.38 70 ARG A C 1
ATOM 546 O O . ARG A 1 70 ? 5.713 -11.216 -13.276 1.00 84.38 70 ARG A O 1
ATOM 553 N N . ARG A 1 71 ? 7.081 -9.644 -14.094 1.00 85.00 71 ARG A N 1
ATOM 554 C CA . ARG A 1 71 ? 8.011 -9.671 -12.961 1.00 85.00 71 ARG A CA 1
ATOM 555 C C . ARG A 1 71 ? 7.426 -8.958 -11.746 1.00 85.00 71 ARG A C 1
ATOM 557 O O . ARG A 1 71 ? 7.562 -9.494 -10.657 1.00 85.00 71 ARG A O 1
ATOM 564 N N . GLU A 1 72 ? 6.823 -7.792 -11.951 1.00 86.00 72 GLU A N 1
ATOM 565 C CA . GLU A 1 72 ? 6.127 -7.017 -10.914 1.00 86.00 72 GLU A CA 1
ATOM 566 C C . GLU A 1 72 ? 5.010 -7.853 -10.299 1.00 86.00 72 GLU A C 1
ATOM 568 O O . GLU A 1 72 ? 5.083 -8.159 -9.122 1.00 86.00 72 GLU A O 1
ATOM 573 N N . PHE A 1 73 ? 4.138 -8.435 -11.121 1.00 86.12 73 PHE A N 1
ATOM 574 C CA . PHE A 1 73 ? 3.085 -9.333 -10.652 1.00 86.12 73 PHE A CA 1
ATOM 575 C C . PHE A 1 73 ? 3.592 -10.455 -9.729 1.00 86.12 73 PHE A C 1
ATOM 577 O O . PHE A 1 73 ? 3.047 -10.685 -8.659 1.00 86.12 73 PHE A O 1
ATOM 584 N N . PHE A 1 74 ? 4.660 -11.170 -10.107 1.00 86.00 74 PHE A N 1
ATOM 585 C CA . PHE A 1 74 ? 5.187 -12.238 -9.242 1.00 86.00 74 PHE A CA 1
ATOM 586 C C . PHE A 1 74 ? 5.929 -11.722 -8.007 1.00 86.00 74 PHE A C 1
ATOM 588 O O . PHE A 1 74 ? 6.112 -12.493 -7.067 1.00 86.00 74 PHE A O 1
ATOM 595 N N . LYS A 1 75 ? 6.390 -10.469 -8.019 1.00 88.00 75 LYS A N 1
ATOM 596 C CA . LYS A 1 75 ? 6.915 -9.808 -6.826 1.00 88.00 75 LYS A CA 1
ATOM 597 C C . LYS A 1 75 ? 5.764 -9.533 -5.862 1.00 88.00 75 LYS A C 1
ATOM 599 O O . LYS A 1 75 ? 5.871 -9.927 -4.711 1.00 88.00 75 LYS A O 1
ATOM 604 N N . ASP A 1 76 ? 4.663 -8.992 -6.365 1.00 82.88 76 ASP A N 1
ATOM 605 C CA . ASP A 1 76 ? 3.484 -8.643 -5.571 1.00 82.88 76 ASP A CA 1
ATOM 606 C C . ASP A 1 76 ? 2.824 -9.901 -4.985 1.00 82.88 76 ASP A C 1
ATOM 608 O O . ASP A 1 76 ? 2.592 -9.981 -3.785 1.00 82.88 76 ASP A O 1
ATOM 612 N N . VAL A 1 77 ? 2.659 -10.959 -5.790 1.00 83.62 77 VAL A N 1
ATOM 613 C CA . VAL A 1 77 ? 2.188 -12.278 -5.321 1.00 83.62 77 VAL A CA 1
ATOM 614 C C . VAL A 1 77 ? 3.075 -12.826 -4.200 1.00 83.62 77 VAL A C 1
ATOM 616 O O . VAL A 1 77 ? 2.578 -13.402 -3.234 1.00 83.62 77 VAL A O 1
ATOM 619 N N . HIS A 1 78 ? 4.396 -12.691 -4.334 1.00 86.69 78 HIS A N 1
ATOM 620 C CA . HIS A 1 78 ? 5.332 -13.150 -3.312 1.00 86.69 78 HIS A CA 1
ATOM 621 C C . HIS A 1 78 ? 5.264 -12.276 -2.054 1.00 86.69 78 HIS A C 1
ATOM 623 O O . HIS A 1 78 ? 5.400 -12.798 -0.954 1.00 86.69 78 HIS A O 1
ATOM 629 N N . GLU A 1 79 ? 5.063 -10.967 -2.192 1.00 84.00 79 GLU A N 1
ATOM 630 C CA . GLU A 1 79 ? 4.888 -10.048 -1.064 1.00 84.00 79 GLU A CA 1
ATOM 631 C C . GLU A 1 79 ? 3.578 -10.326 -0.312 1.00 84.00 79 GLU A C 1
ATOM 633 O O . GLU A 1 79 ? 3.591 -10.375 0.914 1.00 84.00 79 GLU A O 1
ATOM 638 N N . LEU A 1 80 ? 2.488 -10.616 -1.027 1.00 80.94 80 LEU A N 1
ATOM 639 C CA . LEU A 1 80 ? 1.174 -10.878 -0.441 1.00 80.94 80 LEU A CA 1
ATOM 640 C C . LEU A 1 80 ? 1.052 -12.279 0.177 1.00 80.94 80 LEU A C 1
ATOM 642 O O . LEU A 1 80 ? 0.587 -12.433 1.303 1.00 80.94 80 LEU A O 1
ATOM 646 N N . LEU A 1 81 ? 1.430 -13.321 -0.568 1.00 82.75 81 LEU A N 1
ATOM 647 C CA . LEU A 1 81 ? 1.217 -14.718 -0.169 1.00 82.75 81 LEU A CA 1
ATOM 648 C C . LEU A 1 81 ? 2.468 -15.391 0.409 1.00 82.75 81 LEU A C 1
ATOM 650 O O . LEU A 1 81 ? 2.367 -16.491 0.949 1.00 82.75 81 LEU A O 1
ATOM 654 N N . GLY A 1 82 ? 3.654 -14.796 0.256 1.00 84.69 82 GLY A N 1
ATOM 655 C CA . GLY A 1 82 ? 4.917 -15.401 0.696 1.00 84.69 82 GLY A CA 1
ATOM 656 C C . GLY A 1 82 ? 5.336 -16.644 -0.097 1.00 84.69 82 GLY A C 1
ATOM 657 O O . GLY A 1 82 ? 6.243 -17.360 0.324 1.00 84.69 82 GLY A O 1
ATOM 658 N N . VAL A 1 83 ? 4.678 -16.935 -1.226 1.00 87.56 83 VAL A N 1
ATOM 659 C CA . VAL A 1 83 ? 4.921 -18.148 -2.023 1.00 87.56 83 VAL A CA 1
ATOM 660 C C . VAL A 1 83 ? 5.825 -17.877 -3.213 1.00 87.56 83 VAL A C 1
ATOM 662 O O . VAL A 1 83 ? 5.803 -16.812 -3.836 1.00 87.56 83 VAL A O 1
ATOM 665 N N . THR A 1 84 ? 6.607 -18.883 -3.591 1.00 87.00 84 THR A N 1
ATOM 666 C CA . THR A 1 84 ? 7.437 -18.784 -4.788 1.00 87.00 84 THR A CA 1
ATOM 667 C C . THR A 1 84 ? 6.586 -18.861 -6.055 1.00 87.00 84 THR A C 1
ATOM 669 O O . THR A 1 84 ? 5.515 -19.471 -6.109 1.00 87.00 84 THR A O 1
ATOM 672 N N . LYS A 1 85 ? 7.114 -18.316 -7.158 1.00 85.94 85 LYS A N 1
ATOM 673 C CA . LYS A 1 85 ? 6.484 -18.422 -8.483 1.00 85.94 85 LYS A CA 1
ATOM 674 C C . LYS A 1 85 ? 6.162 -19.872 -8.875 1.00 85.94 85 LYS A C 1
ATOM 676 O O . LYS A 1 85 ? 5.204 -20.103 -9.611 1.00 85.94 85 LYS A O 1
ATOM 681 N N . GLN A 1 86 ? 6.978 -20.841 -8.465 1.00 85.25 86 GLN A N 1
ATOM 682 C CA . GLN A 1 86 ? 6.763 -22.246 -8.819 1.00 85.25 86 GLN A CA 1
ATOM 683 C C . GLN A 1 86 ? 5.544 -22.812 -8.090 1.00 85.25 86 GLN A C 1
ATOM 685 O O . GLN A 1 86 ? 4.672 -23.395 -8.730 1.00 85.25 86 GLN A O 1
ATOM 690 N N . GLU A 1 87 ? 5.434 -22.547 -6.791 1.00 84.75 87 GLU A N 1
ATOM 691 C CA . GLU A 1 87 ? 4.309 -22.979 -5.958 1.00 84.75 87 GLU A CA 1
ATOM 692 C C . GLU A 1 87 ? 2.998 -22.324 -6.405 1.00 84.75 87 GLU A C 1
ATOM 694 O O . GLU A 1 87 ? 1.999 -23.021 -6.603 1.00 84.75 87 GLU A O 1
ATOM 699 N N . TYR A 1 88 ? 3.032 -21.019 -6.696 1.00 86.56 88 TYR A N 1
ATOM 700 C CA . TYR A 1 88 ? 1.875 -20.279 -7.204 1.00 86.56 88 TYR A CA 1
ATOM 701 C C . TYR A 1 88 ? 1.325 -20.860 -8.516 1.00 86.56 88 TYR A C 1
ATOM 703 O O . TYR A 1 88 ? 0.119 -21.020 -8.680 1.00 86.56 88 TYR A O 1
ATOM 711 N N . ASN A 1 89 ? 2.201 -21.225 -9.460 1.00 86.88 89 ASN A N 1
ATOM 712 C CA . ASN A 1 89 ? 1.764 -21.812 -10.731 1.00 86.88 89 ASN A CA 1
ATOM 713 C C . ASN A 1 89 ? 1.361 -23.293 -10.601 1.00 86.88 89 ASN A C 1
ATOM 715 O O . ASN A 1 89 ? 0.611 -23.792 -11.440 1.00 86.88 89 ASN A O 1
ATOM 719 N N . SER A 1 90 ? 1.856 -23.998 -9.579 1.00 88.44 90 SER A N 1
ATOM 720 C CA . SER A 1 90 ? 1.608 -25.432 -9.387 1.00 88.44 90 SER A CA 1
ATOM 721 C C . SER A 1 90 ? 0.215 -25.746 -8.842 1.00 88.44 90 SER A C 1
ATOM 723 O O . SER A 1 90 ? -0.359 -26.775 -9.190 1.00 88.44 90 SER A O 1
ATOM 725 N N . SER A 1 91 ? -0.360 -24.856 -8.030 1.00 88.19 91 SER A N 1
ATOM 726 C CA . SER A 1 91 ? -1.668 -25.071 -7.413 1.00 88.19 91 SER A CA 1
ATOM 727 C C . SER A 1 91 ? -2.720 -24.136 -8.011 1.00 88.19 91 SER A C 1
ATOM 729 O O . SER A 1 91 ? -2.471 -22.966 -8.300 1.00 88.19 91 SER A O 1
ATOM 731 N N . ALA A 1 92 ? -3.915 -24.670 -8.268 1.00 87.25 92 ALA A N 1
ATOM 732 C CA . ALA A 1 92 ? -5.061 -23.851 -8.666 1.00 87.25 92 ALA A CA 1
ATOM 733 C C . ALA A 1 92 ? -5.615 -23.071 -7.461 1.00 87.25 92 ALA A C 1
ATOM 735 O O . ALA A 1 92 ? -5.881 -21.882 -7.577 1.00 87.25 92 ALA A O 1
ATOM 736 N N . GLY A 1 93 ? -5.645 -23.702 -6.280 1.00 88.62 93 GLY A N 1
ATOM 737 C CA . GLY A 1 93 ? -6.168 -23.086 -5.060 1.00 88.62 93 GLY A CA 1
ATOM 738 C C . GLY A 1 93 ? -5.450 -21.800 -4.634 1.00 88.62 93 GLY A C 1
ATOM 739 O O . GLY A 1 93 ? -6.115 -20.879 -4.180 1.00 88.62 93 GLY A O 1
ATOM 740 N N . LEU A 1 94 ? -4.126 -21.679 -4.827 1.00 85.06 94 LEU A N 1
ATOM 741 C CA . LEU A 1 94 ? -3.415 -20.424 -4.522 1.00 85.06 94 LEU A CA 1
ATOM 742 C C . LEU A 1 94 ? -3.792 -19.287 -5.477 1.00 85.06 94 LEU A C 1
ATOM 744 O O . LEU A 1 94 ? -3.809 -18.130 -5.068 1.00 85.06 94 LEU A O 1
ATOM 748 N N . ARG A 1 95 ? -4.108 -19.604 -6.736 1.00 86.75 95 ARG A N 1
ATOM 749 C CA . ARG A 1 95 ? -4.559 -18.608 -7.716 1.00 86.75 95 ARG A CA 1
ATOM 750 C C . ARG A 1 95 ? -5.962 -18.118 -7.386 1.00 86.75 95 ARG A C 1
ATOM 752 O O . ARG A 1 95 ? -6.199 -16.916 -7.415 1.00 86.75 95 ARG A O 1
ATOM 759 N N . ASP A 1 96 ? -6.845 -19.035 -7.006 1.00 88.94 96 ASP A N 1
ATOM 760 C CA . ASP A 1 96 ? -8.208 -18.701 -6.592 1.00 88.94 96 ASP A CA 1
ATOM 761 C C . ASP A 1 96 ? -8.208 -17.892 -5.284 1.00 88.94 96 ASP A C 1
ATOM 763 O O . ASP A 1 96 ? -8.921 -16.897 -5.172 1.00 88.94 96 ASP A O 1
ATOM 767 N N . ALA A 1 97 ? -7.351 -18.256 -4.322 1.00 86.25 97 ALA A N 1
ATOM 768 C CA . ALA A 1 97 ? -7.169 -17.503 -3.083 1.00 86.25 97 ALA A CA 1
ATOM 769 C C . ALA A 1 97 ? -6.614 -16.095 -3.341 1.00 86.25 97 ALA A C 1
ATOM 771 O O . ALA A 1 97 ? -7.135 -15.132 -2.791 1.00 86.25 97 ALA A O 1
ATOM 772 N N . HIS A 1 98 ? -5.608 -15.957 -4.211 1.00 85.50 98 HIS A N 1
ATOM 773 C CA . HIS A 1 98 ? -5.080 -14.651 -4.613 1.00 85.50 98 HIS A CA 1
ATOM 774 C C . HIS A 1 98 ? -6.166 -13.766 -5.226 1.00 85.50 98 HIS A C 1
ATOM 776 O O . HIS A 1 98 ? -6.354 -12.634 -4.795 1.00 85.50 98 HIS A O 1
ATOM 782 N N . ALA A 1 99 ? -6.925 -14.309 -6.182 1.00 87.12 99 ALA A N 1
ATOM 783 C CA . ALA A 1 99 ? -8.010 -13.584 -6.831 1.00 87.12 99 ALA A CA 1
ATOM 784 C C . ALA A 1 99 ? -9.104 -13.169 -5.836 1.00 87.12 99 ALA A C 1
ATOM 786 O O . ALA A 1 99 ? -9.684 -12.097 -5.975 1.00 87.12 99 ALA A O 1
ATOM 787 N N . TYR A 1 100 ? -9.388 -13.996 -4.826 1.00 88.31 100 TYR A N 1
ATOM 788 C CA . TYR A 1 100 ? -10.325 -13.646 -3.761 1.00 88.31 100 TYR A CA 1
ATOM 789 C C . TYR A 1 100 ? -9.790 -12.516 -2.869 1.00 88.31 100 TYR A C 1
ATOM 791 O O . TYR A 1 100 ? -10.525 -11.574 -2.581 1.00 88.31 100 TYR A O 1
ATOM 799 N N . LEU A 1 101 ? -8.521 -12.595 -2.455 1.00 86.44 101 LEU A N 1
ATOM 800 C CA . LEU A 1 101 ? -7.885 -11.584 -1.607 1.00 86.44 101 LEU A CA 1
ATOM 801 C C . LEU A 1 101 ? -7.806 -10.221 -2.300 1.00 86.44 101 LEU A C 1
ATOM 803 O O . LEU A 1 101 ? -8.130 -9.222 -1.665 1.00 86.44 101 LEU A O 1
ATOM 807 N N . GLU A 1 102 ? -7.440 -10.194 -3.585 1.00 85.31 102 GLU A N 1
ATOM 808 C CA . GLU A 1 102 ? -7.430 -8.969 -4.396 1.00 85.31 102 GLU A CA 1
ATOM 809 C C . GLU A 1 102 ? -8.841 -8.427 -4.618 1.00 85.31 102 GLU A C 1
ATOM 811 O O . GLU A 1 102 ? -9.077 -7.237 -4.486 1.00 85.31 102 GLU A O 1
ATOM 816 N N . LYS A 1 103 ? -9.814 -9.287 -4.934 1.00 88.62 103 LYS A N 1
ATOM 817 C CA . LYS A 1 103 ? -11.182 -8.834 -5.221 1.00 88.62 103 LYS A CA 1
ATOM 818 C C . LYS A 1 103 ? -11.853 -8.155 -4.024 1.00 88.62 103 LYS A C 1
ATOM 820 O O . LYS A 1 103 ? -12.726 -7.312 -4.217 1.00 88.62 103 LYS A O 1
ATOM 825 N N . HIS A 1 104 ? -11.528 -8.597 -2.816 1.00 85.81 104 HIS A N 1
ATOM 826 C CA . HIS A 1 104 ? -12.151 -8.121 -1.584 1.00 85.81 104 HIS A CA 1
ATOM 827 C C . HIS A 1 104 ? -11.250 -7.175 -0.781 1.00 85.81 104 HIS A C 1
ATOM 829 O O . HIS A 1 104 ? -11.598 -6.870 0.356 1.00 85.81 104 HIS A O 1
ATOM 835 N N . ASP A 1 105 ? -10.105 -6.758 -1.338 1.00 82.31 105 ASP A N 1
ATOM 836 C CA . ASP A 1 105 ? -9.112 -5.889 -0.690 1.00 82.31 105 ASP A CA 1
ATOM 837 C C . ASP A 1 105 ? -8.817 -6.287 0.769 1.00 82.31 105 ASP A C 1
ATOM 839 O O . ASP A 1 105 ? -8.632 -5.459 1.664 1.00 82.31 105 ASP A O 1
ATOM 843 N N . VAL A 1 106 ? -8.761 -7.602 1.023 1.00 86.88 106 VAL A N 1
ATOM 844 C CA . VAL A 1 106 ? -8.627 -8.163 2.381 1.00 86.88 106 VAL A CA 1
ATOM 845 C C . VAL A 1 106 ? -7.326 -7.701 3.033 1.00 86.88 106 VAL A C 1
ATOM 847 O O . VAL A 1 106 ? -7.258 -7.543 4.250 1.00 86.88 106 VAL A O 1
ATOM 850 N N . HIS A 1 107 ? -6.293 -7.469 2.222 1.00 83.81 107 HIS A N 1
ATOM 851 C CA . HIS A 1 107 ? -5.012 -6.964 2.689 1.00 83.81 107 HIS A CA 1
ATOM 852 C C . HIS A 1 107 ? -5.141 -5.558 3.282 1.00 83.81 107 HIS A C 1
ATOM 854 O O . HIS A 1 107 ? -4.807 -5.372 4.449 1.00 83.81 107 HIS A O 1
ATOM 860 N N . SER A 1 108 ? -5.708 -4.613 2.531 1.00 81.94 108 SER A N 1
ATOM 861 C CA . SER A 1 108 ? -5.919 -3.237 2.992 1.00 81.94 108 SER A CA 1
ATOM 862 C C . SER A 1 108 ? -6.847 -3.175 4.206 1.00 81.94 108 SER A C 1
ATOM 864 O O . SER A 1 108 ? -6.598 -2.409 5.136 1.00 81.94 108 SER A O 1
ATOM 866 N N . LEU A 1 109 ? -7.874 -4.033 4.250 1.00 84.56 109 LEU A N 1
ATOM 867 C CA . LEU A 1 109 ? -8.736 -4.171 5.425 1.00 84.56 109 LEU A CA 1
ATOM 868 C C . LEU A 1 109 ? -7.940 -4.605 6.664 1.00 84.56 109 LEU A C 1
ATOM 870 O O . LEU A 1 109 ? -8.049 -3.990 7.723 1.00 84.56 109 LEU A O 1
ATOM 874 N N . LEU A 1 110 ? -7.125 -5.656 6.540 1.00 85.69 110 LEU A N 1
ATOM 875 C CA . LEU A 1 110 ? -6.303 -6.152 7.644 1.00 85.69 110 LEU A CA 1
ATOM 876 C C . LEU A 1 110 ? -5.258 -5.127 8.094 1.00 85.69 110 LEU A C 1
ATOM 878 O O . LEU A 1 110 ? -5.036 -4.990 9.295 1.00 85.69 110 LEU A O 1
ATOM 882 N N . GLU A 1 111 ? -4.640 -4.396 7.166 1.00 84.19 111 GLU A N 1
ATOM 883 C CA . GLU A 1 111 ? -3.712 -3.309 7.491 1.00 84.19 111 GLU A CA 1
ATOM 884 C C . GLU A 1 111 ? -4.401 -2.203 8.295 1.00 84.19 111 GLU A C 1
ATOM 886 O O . GLU A 1 111 ? -3.875 -1.790 9.329 1.00 84.19 111 GLU A O 1
ATOM 891 N N . GLY A 1 112 ? -5.604 -1.784 7.891 1.00 82.69 112 GLY A N 1
ATOM 892 C CA . GLY A 1 112 ? -6.391 -0.788 8.623 1.00 82.69 112 GLY A CA 1
ATOM 893 C C . GLY A 1 112 ? -6.771 -1.248 10.033 1.00 82.69 112 GLY A C 1
ATOM 894 O O . GLY A 1 112 ? -6.602 -0.506 11.004 1.00 82.69 112 GLY A O 1
ATOM 895 N N . LEU A 1 113 ? -7.217 -2.500 10.169 1.00 85.62 113 LEU A N 1
ATOM 896 C CA . LEU A 1 113 ? -7.553 -3.096 11.465 1.00 85.62 113 LEU A CA 1
ATOM 897 C C . LEU A 1 113 ? -6.334 -3.186 12.391 1.00 85.62 113 LEU A C 1
ATOM 899 O O . LEU A 1 113 ? -6.417 -2.853 13.574 1.00 85.62 113 LEU A O 1
ATOM 903 N N . LEU A 1 114 ? -5.184 -3.603 11.857 1.00 85.81 114 LEU A N 1
ATOM 904 C CA . LEU A 1 114 ? -3.939 -3.684 12.618 1.00 85.81 114 LEU A CA 1
ATOM 905 C C . LEU A 1 114 ? -3.406 -2.300 12.997 1.00 85.81 114 LEU A C 1
ATOM 907 O O . LEU A 1 114 ? -2.889 -2.144 14.102 1.00 85.81 114 LEU A O 1
ATOM 911 N N . ALA A 1 115 ? -3.551 -1.300 12.126 1.00 85.44 115 ALA A N 1
ATOM 912 C CA . ALA A 1 115 ? -3.173 0.077 12.426 1.00 85.44 115 ALA A CA 1
ATOM 913 C C . ALA A 1 115 ? -3.985 0.632 13.606 1.00 85.44 115 ALA A C 1
ATOM 915 O O . ALA A 1 115 ? -3.396 1.156 14.554 1.00 85.44 115 ALA A O 1
ATOM 916 N N . ARG A 1 116 ? -5.312 0.435 13.605 1.00 82.38 116 ARG A N 1
ATOM 917 C CA . ARG A 1 116 ? -6.187 0.815 14.729 1.00 82.38 116 ARG A CA 1
ATOM 918 C C . ARG A 1 116 ? -5.826 0.062 16.009 1.00 82.38 116 ARG A C 1
ATOM 920 O O . ARG A 1 116 ? -5.618 0.676 17.052 1.00 82.38 116 ARG A O 1
ATOM 927 N N . ALA A 1 117 ? -5.628 -1.253 15.921 1.00 87.44 117 ALA A N 1
ATOM 928 C CA . ALA A 1 117 ? -5.221 -2.060 17.071 1.00 87.44 117 ALA A CA 1
ATOM 929 C C . ALA A 1 117 ? -3.862 -1.633 17.658 1.00 87.44 117 ALA A C 1
ATOM 931 O O . ALA A 1 117 ? -3.674 -1.653 18.876 1.00 87.44 117 ALA A O 1
ATOM 932 N N . ALA A 1 118 ? -2.906 -1.234 16.813 1.00 87.56 118 ALA A N 1
ATOM 933 C CA . ALA A 1 118 ? -1.598 -0.752 17.250 1.00 87.56 118 ALA A CA 1
ATOM 934 C C . ALA A 1 118 ? -1.663 0.625 17.934 1.00 87.56 118 ALA A C 1
ATOM 936 O O . ALA A 1 118 ? -0.843 0.898 18.822 1.00 87.56 118 ALA A O 1
ATOM 937 N N . LEU A 1 119 ? -2.619 1.466 17.523 1.00 85.50 119 LEU A N 1
ATOM 938 C CA . LEU A 1 119 ? -2.871 2.788 18.090 1.00 85.50 119 LEU A CA 1
ATOM 939 C C . LEU A 1 119 ? -3.548 2.683 19.463 1.00 85.50 119 LEU A C 1
ATOM 941 O O . LEU A 1 119 ? -3.023 3.198 20.448 1.00 85.50 119 LEU A O 1
ATOM 945 N N . GLU A 1 120 ? -4.675 1.976 19.533 1.00 86.06 120 GLU A N 1
ATOM 946 C CA . GLU A 1 120 ? -5.519 1.916 20.733 1.00 86.06 120 GLU A CA 1
ATOM 947 C C . GLU A 1 120 ? -4.992 0.941 21.791 1.00 86.06 120 GLU A C 1
ATOM 949 O O . GLU A 1 120 ? -5.215 1.137 22.985 1.00 86.06 120 GLU A O 1
ATOM 954 N N . ARG A 1 121 ? -4.234 -0.081 21.367 1.00 89.81 121 ARG A N 1
ATOM 955 C CA . ARG A 1 121 ? -3.626 -1.104 22.237 1.00 89.81 121 ARG A CA 1
ATOM 956 C C . ARG A 1 121 ? -4.631 -1.718 23.227 1.00 89.81 121 ARG A C 1
ATOM 958 O O . ARG A 1 121 ? -4.407 -1.662 24.441 1.00 89.81 121 ARG A O 1
ATOM 965 N N . PRO A 1 122 ? -5.720 -2.326 22.727 1.00 91.69 122 PRO A N 1
ATOM 966 C CA . PRO A 1 122 ? -6.729 -2.950 23.573 1.00 91.69 122 PRO A CA 1
ATOM 967 C C . PRO A 1 122 ? -6.147 -4.132 24.360 1.00 91.69 122 PRO A C 1
ATOM 969 O O . PRO A 1 122 ? -5.210 -4.800 23.916 1.00 91.69 122 PRO A O 1
ATOM 972 N N . LEU A 1 123 ? -6.734 -4.411 25.528 1.00 89.19 123 LEU A N 1
ATOM 973 C CA . LEU A 1 123 ? -6.343 -5.546 26.370 1.00 89.19 123 LEU A CA 1
ATOM 974 C C . LEU A 1 123 ? -6.663 -6.888 25.683 1.00 89.19 123 LEU A C 1
ATOM 976 O O . LEU A 1 123 ? -5.836 -7.800 25.704 1.00 89.19 123 LEU A O 1
ATOM 980 N N . ASP A 1 124 ? -7.825 -6.961 25.023 1.00 93.38 124 ASP A N 1
ATOM 981 C CA . ASP A 1 124 ? -8.312 -8.125 24.281 1.00 93.38 124 ASP A CA 1
ATOM 982 C C . ASP A 1 124 ? -8.461 -7.802 22.790 1.00 93.38 124 ASP A C 1
ATOM 984 O O . ASP A 1 124 ? -9.441 -7.218 22.332 1.00 93.38 124 ASP A O 1
ATOM 988 N N . LEU A 1 125 ? -7.466 -8.218 22.004 1.00 90.81 125 LEU A N 1
ATOM 989 C CA . LEU A 1 125 ? -7.400 -7.921 20.570 1.00 90.81 125 LEU A CA 1
ATOM 990 C C . LEU A 1 125 ? -8.553 -8.543 19.769 1.00 90.81 125 LEU A C 1
ATOM 992 O O . LEU A 1 125 ? -9.004 -7.964 18.790 1.00 90.81 125 LEU A O 1
ATOM 996 N N . ARG A 1 126 ? -9.005 -9.747 20.138 1.00 90.81 126 ARG A N 1
ATOM 997 C CA . ARG A 1 126 ? -10.038 -10.456 19.364 1.00 90.81 126 ARG A CA 1
ATOM 998 C C . ARG A 1 126 ? -11.383 -9.756 19.445 1.00 90.81 126 ARG A C 1
ATOM 1000 O O . ARG A 1 126 ? -11.998 -9.556 18.405 1.00 90.81 126 ARG A O 1
ATOM 1007 N N . ASP A 1 127 ? -11.800 -9.397 20.652 1.00 93.25 127 ASP A N 1
ATOM 1008 C CA . ASP A 1 127 ? -13.102 -8.774 20.880 1.00 93.25 127 ASP A CA 1
ATOM 1009 C C . ASP A 1 127 ? -13.139 -7.389 20.232 1.00 93.25 127 ASP A C 1
ATOM 1011 O O . ASP A 1 127 ? -14.067 -7.091 19.490 1.00 93.25 127 ASP A O 1
ATOM 1015 N N . PHE A 1 128 ? -12.050 -6.627 20.367 1.00 91.94 128 PHE A N 1
ATOM 1016 C CA . PHE A 1 128 ? -11.865 -5.348 19.686 1.00 91.94 128 PHE A CA 1
ATOM 1017 C C . PHE A 1 128 ? -11.977 -5.445 18.157 1.00 91.94 128 PHE A C 1
ATOM 1019 O O . PHE A 1 128 ? -12.670 -4.658 17.518 1.00 91.94 128 PHE A O 1
ATOM 1026 N N . LEU A 1 129 ? -11.307 -6.428 17.544 1.00 89.31 129 LEU A N 1
ATOM 1027 C CA . LEU A 1 129 ? -11.382 -6.619 16.095 1.00 89.31 129 LEU A CA 1
ATOM 1028 C C . LEU A 1 129 ? -12.791 -7.019 15.644 1.00 89.31 129 LEU A C 1
ATOM 1030 O O . LEU A 1 129 ? -13.225 -6.594 14.577 1.00 89.31 129 LEU A O 1
ATOM 1034 N N . VAL A 1 130 ? -13.498 -7.833 16.433 1.00 91.44 130 VAL A N 1
ATOM 1035 C CA . VAL A 1 130 ? -14.881 -8.227 16.131 1.00 91.44 130 VAL A CA 1
ATOM 1036 C C . VAL A 1 130 ? -15.816 -7.025 16.205 1.00 91.44 130 VAL A C 1
ATOM 1038 O O . VAL A 1 130 ? -16.621 -6.858 15.294 1.00 91.44 130 VAL A O 1
ATOM 1041 N N . GLU A 1 131 ? -15.682 -6.189 17.234 1.00 90.50 131 GLU A N 1
ATOM 1042 C CA . GLU A 1 131 ? -16.462 -4.960 17.408 1.00 90.50 131 GLU A CA 1
ATOM 1043 C C . GLU A 1 131 ? -16.256 -4.007 16.225 1.00 90.50 131 GLU A C 1
ATOM 1045 O O . GLU A 1 131 ? -17.215 -3.662 15.543 1.00 90.50 131 GLU A O 1
ATOM 1050 N N . ILE A 1 132 ? -15.004 -3.713 15.855 1.00 86.62 132 ILE A N 1
ATOM 1051 C CA . ILE A 1 132 ? -14.721 -2.843 14.702 1.00 86.62 132 ILE A CA 1
ATOM 1052 C C . ILE A 1 132 ? -15.276 -3.421 13.401 1.00 86.62 132 ILE A C 1
ATOM 1054 O O . ILE A 1 132 ? -15.806 -2.688 12.570 1.00 86.62 132 ILE A O 1
ATOM 1058 N N . MET A 1 133 ? -15.134 -4.728 13.178 1.00 87.44 133 MET A N 1
ATOM 1059 C CA . MET A 1 133 ? -15.662 -5.347 11.963 1.00 87.44 133 MET A CA 1
ATOM 1060 C C . MET A 1 133 ? -17.195 -5.300 11.909 1.00 87.44 133 MET A C 1
ATOM 1062 O O . MET A 1 133 ? -17.747 -5.192 10.814 1.00 87.44 133 MET A O 1
ATOM 1066 N N . GLN A 1 134 ? -17.873 -5.374 13.058 1.00 89.12 134 GLN A N 1
ATOM 1067 C CA . GLN A 1 134 ? -19.324 -5.198 13.157 1.00 89.12 134 GLN A CA 1
ATOM 1068 C C . GLN A 1 134 ? -19.715 -3.746 12.877 1.00 89.12 134 GLN A C 1
ATOM 1070 O O . GLN A 1 134 ? -20.564 -3.514 12.019 1.00 89.12 134 GLN A O 1
ATOM 1075 N N . ASP A 1 135 ? -19.014 -2.781 13.468 1.00 85.81 135 ASP A N 1
ATOM 1076 C CA . ASP A 1 135 ? -19.237 -1.355 13.217 1.00 85.81 135 ASP A CA 1
ATOM 1077 C C . ASP A 1 135 ? -19.037 -1.001 11.738 1.00 85.81 135 ASP A C 1
ATOM 1079 O O . ASP A 1 135 ? -19.858 -0.312 11.138 1.00 85.81 135 ASP A O 1
ATOM 1083 N N . MET A 1 136 ? -17.994 -1.537 11.096 1.00 81.56 136 MET A N 1
ATOM 1084 C CA . MET A 1 136 ? -17.750 -1.351 9.659 1.00 81.56 136 MET A CA 1
ATOM 1085 C C . MET A 1 136 ? -18.835 -1.988 8.781 1.00 81.56 136 MET A C 1
ATOM 1087 O O . MET A 1 136 ? -19.064 -1.537 7.657 1.00 81.56 136 MET A O 1
ATOM 1091 N N . GLN A 1 137 ? -19.485 -3.051 9.260 1.00 85.50 137 GLN A N 1
ATOM 1092 C CA . GLN A 1 137 ? -20.586 -3.697 8.553 1.00 85.50 137 GLN A CA 1
ATOM 1093 C C . GLN A 1 137 ? -21.888 -2.894 8.680 1.00 85.50 137 GLN A C 1
ATOM 1095 O O . GLN A 1 137 ? -22.661 -2.834 7.721 1.00 85.50 137 GLN A O 1
ATOM 1100 N N . GLU A 1 138 ? -22.134 -2.292 9.842 1.00 84.81 138 GLU A N 1
ATOM 1101 C CA . GLU A 1 138 ? -23.317 -1.470 10.116 1.00 84.81 138 GLU A CA 1
ATOM 1102 C C . GLU A 1 138 ? -23.200 -0.067 9.501 1.00 84.81 138 GLU A C 1
ATOM 1104 O O . GLU A 1 138 ? -24.177 0.457 8.957 1.00 84.81 138 GLU A O 1
ATOM 1109 N N . HIS A 1 139 ? -21.990 0.495 9.490 1.00 78.00 139 HIS A N 1
ATOM 1110 C CA . HIS A 1 139 ? -21.677 1.836 9.002 1.00 78.00 139 HIS A CA 1
ATOM 1111 C C . HIS A 1 139 ? -20.546 1.809 7.959 1.00 78.00 139 HIS A C 1
ATOM 1113 O O . HIS A 1 139 ? -19.423 2.242 8.228 1.00 78.00 139 HIS A O 1
ATOM 1119 N N . PRO A 1 140 ? -20.820 1.347 6.724 1.00 67.62 140 PRO A N 1
ATOM 1120 C CA . PRO A 1 140 ? -19.795 1.258 5.682 1.00 67.62 140 PRO A CA 1
ATOM 1121 C C . PRO A 1 140 ? -19.215 2.625 5.282 1.00 67.62 140 PRO A C 1
ATOM 1123 O O . PRO A 1 140 ? -18.064 2.696 4.853 1.00 67.62 140 PRO A O 1
ATOM 1126 N N . GLU A 1 141 ? -19.979 3.710 5.442 1.00 61.28 141 GLU A N 1
ATOM 1127 C CA . GLU A 1 141 ? -19.550 5.078 5.114 1.00 61.28 141 GLU A CA 1
ATOM 1128 C C . GLU A 1 141 ? -18.643 5.699 6.199 1.00 61.28 141 GLU A C 1
ATOM 1130 O O . GLU A 1 141 ? -17.797 6.526 5.869 1.00 61.28 141 GLU A O 1
ATOM 1135 N N . ASP A 1 142 ? -18.738 5.243 7.458 1.00 58.84 142 ASP A N 1
ATOM 1136 C CA . ASP A 1 142 ? -17.909 5.715 8.587 1.00 58.84 142 ASP A CA 1
ATOM 1137 C C . ASP A 1 142 ? -16.630 4.873 8.762 1.00 58.84 142 ASP A C 1
ATOM 1139 O O . ASP A 1 142 ? -15.879 4.996 9.731 1.00 58.84 142 ASP A O 1
ATOM 1143 N N . SER A 1 143 ? -16.337 4.008 7.788 1.00 56.91 143 SER A N 1
ATOM 1144 C CA . SER A 1 143 ? -15.150 3.153 7.780 1.00 56.91 143 SER A CA 1
ATOM 1145 C C . SER A 1 143 ? -13.833 3.921 7.604 1.00 56.91 143 SER A C 1
ATOM 1147 O O . SER A 1 143 ? -12.763 3.306 7.622 1.00 56.91 143 SER A O 1
ATOM 1149 N N . SER A 1 144 ? -13.869 5.252 7.468 1.00 58.59 144 SER A N 1
ATOM 1150 C CA . SER A 1 144 ? -12.660 6.062 7.372 1.00 58.59 144 SER A CA 1
ATOM 1151 C C . SER A 1 144 ? -11.793 5.891 8.618 1.00 58.59 144 SER A C 1
ATOM 1153 O O . SER A 1 144 ? -12.232 6.028 9.757 1.00 58.59 144 SER A O 1
ATOM 1155 N N . THR A 1 145 ? -10.513 5.603 8.414 1.00 60.50 145 THR A N 1
ATOM 1156 C CA . THR A 1 145 ? -9.515 5.533 9.491 1.00 60.50 145 THR A CA 1
ATOM 1157 C C . THR A 1 145 ? -9.177 6.898 10.083 1.00 60.50 145 THR A C 1
ATOM 1159 O O . THR A 1 145 ? -8.464 6.940 11.078 1.00 60.50 145 THR A O 1
ATOM 1162 N N . MET A 1 146 ? -9.649 7.987 9.471 1.00 64.06 146 MET A N 1
ATOM 1163 C CA . MET A 1 146 ? -9.462 9.342 9.975 1.00 64.06 146 MET A CA 1
ATOM 1164 C C . MET A 1 146 ? -10.635 9.738 10.853 1.00 64.06 146 MET A C 1
ATOM 1166 O O . MET A 1 146 ? -11.792 9.637 10.445 1.00 64.06 146 MET A O 1
ATOM 1170 N N . THR A 1 147 ? -10.306 10.221 12.038 1.00 70.50 147 THR A N 1
ATOM 1171 C CA . THR A 1 147 ? -11.241 10.941 12.890 1.00 70.50 147 THR A CA 1
ATOM 1172 C C . THR A 1 147 ? -11.424 12.368 12.372 1.00 70.50 147 THR A C 1
ATOM 1174 O O . THR A 1 147 ? -10.616 12.882 11.594 1.00 70.50 147 THR A O 1
ATOM 1177 N N . GLU A 1 148 ? -12.488 13.037 12.811 1.00 74.25 148 GLU A N 1
ATOM 1178 C CA . GLU A 1 148 ? -12.698 14.461 12.521 1.00 74.25 148 GLU A CA 1
ATOM 1179 C C . GLU A 1 148 ? -11.513 15.315 13.016 1.00 74.25 148 GLU A C 1
ATOM 1181 O O . GLU A 1 148 ? -11.061 16.219 12.314 1.00 74.25 148 GLU A O 1
ATOM 1186 N N . GLU A 1 149 ? -10.917 14.939 14.153 1.00 79.75 149 GLU A N 1
ATOM 1187 C CA . GLU A 1 149 ? -9.722 15.577 14.720 1.00 79.75 149 GLU A CA 1
ATOM 1188 C C . GLU A 1 149 ? -8.489 15.438 13.807 1.00 79.75 149 GLU A C 1
ATOM 1190 O O . GLU A 1 149 ? -7.707 16.383 13.656 1.00 79.75 149 GLU A O 1
ATOM 1195 N N . ASP A 1 150 ? -8.327 14.297 13.130 1.00 78.19 150 ASP A N 1
ATOM 1196 C CA . ASP A 1 150 ? -7.236 14.098 12.171 1.00 78.19 150 ASP A CA 1
ATOM 1197 C C . ASP A 1 150 ? -7.397 14.994 10.936 1.00 78.19 150 ASP A C 1
ATOM 1199 O O . ASP A 1 150 ? -6.413 15.517 10.405 1.00 78.19 150 ASP A O 1
ATOM 1203 N N . ILE A 1 151 ? -8.637 15.193 10.477 1.00 79.81 151 ILE A N 1
ATOM 1204 C CA . ILE A 1 151 ? -8.948 16.059 9.332 1.00 79.81 151 ILE A CA 1
ATOM 1205 C C . ILE A 1 151 ? -8.687 17.521 9.690 1.00 79.81 151 ILE A C 1
ATOM 1207 O O . ILE A 1 151 ? -8.063 18.238 8.903 1.00 79.81 151 ILE A O 1
ATOM 1211 N N . GLU A 1 152 ? -9.109 17.956 10.877 1.00 83.06 152 GLU A N 1
ATOM 1212 C CA . GLU A 1 152 ? -8.808 19.296 11.382 1.00 83.06 152 GLU A CA 1
ATOM 1213 C C . GLU A 1 152 ? -7.299 19.513 11.509 1.00 83.06 152 GLU A C 1
ATOM 1215 O O . GLU A 1 152 ? -6.775 20.522 11.036 1.00 83.06 152 GLU A O 1
ATOM 1220 N N . THR A 1 153 ? -6.577 18.535 12.058 1.00 83.94 153 THR A N 1
ATOM 1221 C CA . THR A 1 153 ? -5.117 18.594 12.203 1.00 83.94 153 THR A CA 1
ATOM 1222 C C . THR A 1 153 ? -4.414 18.674 10.848 1.00 83.94 153 THR A C 1
ATOM 1224 O O . THR A 1 153 ? -3.499 19.483 10.664 1.00 83.94 153 THR A O 1
ATOM 1227 N N . LEU A 1 154 ? -4.843 17.871 9.868 1.00 82.38 154 LEU A N 1
ATOM 1228 C CA . LEU A 1 154 ? -4.338 17.961 8.499 1.00 82.38 154 LEU A CA 1
ATOM 1229 C C . LEU A 1 154 ? -4.614 19.343 7.911 1.00 82.38 154 LEU A C 1
ATOM 1231 O O . LEU A 1 154 ? -3.707 19.963 7.357 1.00 82.38 154 LEU A O 1
ATOM 1235 N N . PHE A 1 155 ? -5.840 19.842 8.039 1.00 83.69 155 PHE A N 1
ATOM 1236 C CA . PHE A 1 155 ? -6.210 21.152 7.525 1.00 83.69 155 PHE A CA 1
ATOM 1237 C C . PHE A 1 155 ? -5.332 22.259 8.121 1.00 83.69 155 PHE A C 1
ATOM 1239 O O . PHE A 1 155 ? -4.773 23.060 7.373 1.00 83.69 155 PHE A O 1
ATOM 1246 N N . ASP A 1 156 ? -5.130 22.251 9.439 1.00 85.00 156 ASP A N 1
ATOM 1247 C CA . ASP A 1 156 ? -4.298 23.230 10.143 1.00 85.00 156 ASP A CA 1
ATOM 1248 C C . ASP A 1 156 ? -2.814 23.133 9.745 1.00 85.00 156 ASP A C 1
ATOM 1250 O O . ASP A 1 156 ? -2.124 24.151 9.648 1.00 85.00 156 ASP A O 1
ATOM 1254 N N . MET A 1 157 ? -2.312 21.926 9.460 1.00 82.06 157 MET A N 1
ATOM 1255 C CA . MET A 1 157 ? -0.944 21.725 8.972 1.00 82.06 157 MET A CA 1
ATOM 1256 C C . MET A 1 157 ? -0.742 22.310 7.566 1.00 82.06 157 MET A C 1
ATOM 1258 O O . MET A 1 157 ? 0.308 22.893 7.279 1.00 82.06 157 MET A O 1
ATOM 1262 N N . TRP A 1 158 ? -1.723 22.148 6.678 1.00 80.56 158 TRP A N 1
ATOM 1263 C CA . TRP A 1 158 ? -1.626 22.615 5.294 1.00 80.56 158 TRP A CA 1
ATOM 1264 C C . TRP A 1 158 ? -1.998 24.098 5.132 1.00 80.56 158 TRP A C 1
ATOM 1266 O O . TRP A 1 158 ? -1.450 24.771 4.254 1.00 80.56 158 TRP A O 1
ATOM 1276 N N . ASP A 1 159 ? -2.860 24.640 5.995 1.00 85.62 159 ASP A N 1
ATOM 1277 C CA . ASP A 1 159 ? -3.228 26.058 6.035 1.00 85.62 159 ASP A CA 1
ATOM 1278 C C . ASP A 1 159 ? -2.325 26.861 6.987 1.00 85.62 159 ASP A C 1
ATOM 1280 O O . ASP A 1 159 ? -2.760 27.488 7.954 1.00 85.62 159 ASP A O 1
ATOM 1284 N N . VAL A 1 160 ? -1.028 26.901 6.666 1.00 80.62 160 VAL A N 1
ATOM 1285 C CA . VAL A 1 160 ? 0.002 27.629 7.440 1.00 80.62 160 VAL A CA 1
ATOM 1286 C C . VAL A 1 160 ? -0.358 29.107 7.659 1.00 80.62 160 VAL A C 1
ATOM 1288 O O . VAL A 1 160 ? 0.048 29.719 8.647 1.00 80.62 160 VAL A O 1
ATOM 1291 N N . LEU A 1 161 ? -1.107 29.704 6.727 1.00 82.62 161 LEU A N 1
ATOM 1292 C CA . LEU A 1 161 ? -1.499 31.113 6.771 1.00 82.62 161 LEU A CA 1
ATOM 1293 C C . LEU A 1 161 ? -2.871 31.343 7.426 1.00 82.62 161 LEU A C 1
ATOM 1295 O O . LEU A 1 161 ? -3.300 32.498 7.474 1.00 82.62 161 LEU A O 1
ATOM 1299 N N . LYS A 1 162 ? -3.544 30.283 7.901 1.00 81.00 162 LYS A N 1
ATOM 1300 C CA . LYS A 1 162 ? -4.896 30.294 8.484 1.00 81.00 162 LYS A CA 1
ATOM 1301 C C . LYS A 1 162 ? -5.889 31.121 7.662 1.00 81.00 162 LYS A C 1
ATOM 1303 O O . LYS A 1 162 ? -6.637 31.942 8.194 1.00 81.00 162 LYS A O 1
ATOM 1308 N N . ARG A 1 163 ? -5.849 30.962 6.336 1.00 79.75 163 ARG A N 1
ATOM 1309 C CA . ARG A 1 163 ? -6.739 31.669 5.399 1.00 79.75 163 ARG A CA 1
ATOM 1310 C C . ARG A 1 163 ? -8.103 30.994 5.260 1.00 79.75 163 ARG A C 1
ATOM 1312 O O . ARG A 1 163 ? -9.000 31.594 4.675 1.00 79.75 163 ARG A O 1
ATOM 1319 N N . GLY A 1 164 ? -8.257 29.778 5.779 1.00 79.88 164 GLY A N 1
ATOM 1320 C CA . GLY A 1 164 ? -9.459 28.961 5.657 1.00 79.88 164 GLY A CA 1
ATOM 1321 C C . GLY A 1 164 ? -9.629 28.341 4.269 1.00 79.88 164 GLY A C 1
ATOM 1322 O O . GLY A 1 164 ? -10.737 27.961 3.906 1.00 79.88 164 GLY A O 1
ATOM 1323 N N . SER A 1 165 ? -8.563 28.261 3.464 1.00 79.62 165 SER A N 1
ATOM 1324 C CA . SER A 1 165 ? -8.627 27.729 2.097 1.00 79.62 165 SER A CA 1
ATOM 1325 C C . SER A 1 165 ? -7.352 26.979 1.722 1.00 79.62 165 SER A C 1
ATOM 1327 O O . SER A 1 165 ? -6.259 27.532 1.859 1.00 79.62 165 SER A O 1
ATOM 1329 N N . LEU A 1 166 ? -7.500 25.768 1.179 1.00 78.31 166 LEU A N 1
ATOM 1330 C CA . LEU A 1 166 ? -6.392 24.931 0.719 1.00 78.31 166 LEU A CA 1
ATOM 1331 C C . LEU A 1 166 ? -6.261 24.960 -0.814 1.00 78.31 166 LEU A C 1
ATOM 1333 O O . LEU A 1 166 ? -7.278 24.889 -1.509 1.00 78.31 166 LEU A O 1
ATOM 1337 N N . PRO A 1 167 ? -5.034 25.035 -1.370 1.00 80.12 167 PRO A N 1
ATOM 1338 C CA . PRO A 1 167 ? -4.821 24.877 -2.805 1.00 80.12 167 PRO A CA 1
ATOM 1339 C C . PRO A 1 167 ? -5.200 23.461 -3.247 1.00 80.12 167 PRO A C 1
ATOM 1341 O O . PRO A 1 167 ? -4.841 22.489 -2.583 1.00 80.12 167 PRO A O 1
ATOM 1344 N N . ILE A 1 168 ? -5.851 23.335 -4.405 1.00 77.19 168 ILE A N 1
ATOM 1345 C CA . ILE A 1 168 ? -6.358 22.044 -4.901 1.00 77.19 168 ILE A CA 1
ATOM 1346 C C . ILE A 1 168 ? -5.217 21.037 -5.136 1.00 77.19 168 ILE A C 1
ATOM 1348 O O . ILE A 1 168 ? -5.369 19.850 -4.871 1.00 77.19 168 ILE A O 1
ATOM 1352 N N . GLU A 1 169 ? -4.036 21.515 -5.530 1.00 78.75 169 GLU A N 1
ATOM 1353 C CA . GLU A 1 169 ? -2.820 20.699 -5.662 1.00 78.75 169 GLU A CA 1
ATOM 1354 C C . GLU A 1 169 ? -2.470 19.988 -4.348 1.00 78.75 169 GLU A C 1
ATOM 1356 O O . GLU A 1 169 ? -2.210 18.787 -4.336 1.00 78.75 169 GLU A O 1
ATOM 1361 N N . ARG A 1 170 ? -2.558 20.701 -3.219 1.00 78.19 170 ARG A N 1
ATOM 1362 C CA . ARG A 1 170 ? -2.271 20.132 -1.897 1.00 78.19 170 ARG A CA 1
ATOM 1363 C C . ARG A 1 170 ? -3.341 19.149 -1.459 1.00 78.19 170 ARG A C 1
ATOM 1365 O O . ARG A 1 170 ? -3.006 18.135 -0.866 1.00 78.19 170 ARG A O 1
ATOM 1372 N N . VAL A 1 171 ? -4.598 19.401 -1.821 1.00 77.56 171 VAL A N 1
ATOM 1373 C CA . VAL A 1 171 ? -5.698 18.452 -1.599 1.00 77.56 171 VAL A CA 1
ATOM 1374 C C . VAL A 1 171 ? -5.486 17.170 -2.413 1.00 77.56 171 VAL A C 1
ATOM 1376 O O . VAL A 1 171 ? -5.717 16.074 -1.917 1.00 77.56 171 VAL A O 1
ATOM 1379 N N . SER A 1 172 ? -4.992 17.268 -3.648 1.00 74.81 172 SER A N 1
ATOM 1380 C CA . SER A 1 172 ? -4.691 16.080 -4.455 1.00 74.81 172 SER A CA 1
ATOM 1381 C C . SER A 1 172 ? -3.512 15.276 -3.909 1.00 74.81 172 SER A C 1
ATOM 1383 O O . SER A 1 172 ? -3.581 14.048 -3.845 1.00 74.81 172 SER A O 1
ATOM 1385 N N . GLU A 1 173 ? -2.464 15.956 -3.439 1.00 77.19 173 GLU A N 1
ATOM 1386 C CA . GLU A 1 173 ? -1.315 15.325 -2.790 1.00 77.19 173 GLU A CA 1
ATOM 1387 C C . GLU A 1 173 ? -1.728 14.624 -1.494 1.00 77.19 173 GLU A C 1
ATOM 1389 O O . GLU A 1 173 ? -1.319 13.485 -1.271 1.00 77.19 173 GLU A O 1
ATOM 1394 N N . THR A 1 174 ? -2.570 15.250 -0.665 1.00 75.81 174 THR A N 1
ATOM 1395 C CA . THR A 1 174 ? -3.056 14.628 0.573 1.00 75.81 174 THR A CA 1
ATOM 1396 C C . THR A 1 174 ? -3.966 13.450 0.295 1.00 75.81 174 THR A C 1
ATOM 1398 O O . THR A 1 174 ? -3.756 12.398 0.880 1.00 75.81 174 THR A O 1
ATOM 1401 N N . LEU A 1 175 ? -4.920 13.566 -0.629 1.00 73.75 175 LEU A N 1
ATOM 1402 C CA . LEU A 1 175 ? -5.797 12.450 -0.998 1.00 73.75 175 LEU A CA 1
ATOM 1403 C C . LEU A 1 175 ? -5.014 11.261 -1.566 1.00 73.75 175 LEU A C 1
ATOM 1405 O O . LEU A 1 175 ? -5.370 10.111 -1.308 1.00 73.75 175 LEU A O 1
ATOM 1409 N N . THR A 1 176 ? -3.932 11.537 -2.299 1.00 71.44 176 THR A N 1
ATOM 1410 C CA . THR A 1 176 ? -3.018 10.504 -2.803 1.00 71.44 176 THR A CA 1
ATOM 1411 C C . THR A 1 176 ? -2.195 9.892 -1.666 1.00 71.44 176 THR A C 1
ATOM 1413 O O . THR A 1 176 ? -2.048 8.674 -1.602 1.00 71.44 176 THR A O 1
ATOM 1416 N N . ALA A 1 177 ? -1.686 10.710 -0.740 1.00 73.31 177 ALA A N 1
ATOM 1417 C CA . ALA A 1 177 ? -0.924 10.248 0.421 1.00 73.31 177 ALA A CA 1
ATOM 1418 C C . ALA A 1 177 ? -1.777 9.433 1.406 1.00 73.31 177 ALA A C 1
ATOM 1420 O O . ALA A 1 177 ? -1.278 8.490 2.013 1.00 73.31 177 ALA A O 1
ATOM 1421 N N . LEU A 1 178 ? -3.061 9.772 1.524 1.00 67.94 178 LEU A N 1
ATOM 1422 C CA . LEU A 1 178 ? -4.049 9.079 2.349 1.00 67.94 178 LEU A CA 1
ATOM 1423 C C . LEU A 1 178 ? -4.601 7.813 1.685 1.00 67.94 178 LEU A C 1
ATOM 1425 O O . LEU A 1 178 ? -5.417 7.128 2.291 1.00 67.94 178 LEU A O 1
ATOM 1429 N N . GLN A 1 179 ? -4.172 7.505 0.453 1.00 64.50 179 GLN A N 1
ATOM 1430 C CA . GLN A 1 179 ? -4.609 6.332 -0.309 1.00 64.50 179 GLN A CA 1
ATOM 1431 C C . GLN A 1 179 ? -6.138 6.187 -0.348 1.00 64.50 179 GLN A C 1
ATOM 1433 O O . GLN A 1 179 ? -6.673 5.080 -0.315 1.00 64.50 179 GLN A O 1
ATOM 1438 N N . CYS A 1 180 ? -6.863 7.309 -0.424 1.00 62.91 180 CYS A N 1
ATOM 1439 C CA . CYS A 1 180 ? -8.319 7.270 -0.457 1.00 62.91 180 CYS A CA 1
ATOM 1440 C C . CYS A 1 180 ? -8.782 6.485 -1.700 1.00 62.91 180 CYS A C 1
ATOM 1442 O O . CYS A 1 180 ? -8.443 6.886 -2.821 1.00 62.91 180 CYS A O 1
ATOM 1444 N N . PRO A 1 181 ? -9.599 5.423 -1.553 1.00 58.09 181 PRO A N 1
ATOM 1445 C CA . PRO A 1 181 ? -10.017 4.579 -2.677 1.00 58.09 181 PRO A CA 1
ATOM 1446 C C . PRO A 1 181 ? -10.871 5.346 -3.702 1.00 58.09 181 PRO A C 1
ATOM 1448 O O . PRO A 1 181 ? -10.864 5.022 -4.885 1.00 58.09 181 PRO A O 1
ATOM 1451 N N . ARG A 1 182 ? -11.542 6.427 -3.273 1.00 61.38 182 ARG A N 1
ATOM 1452 C CA . ARG A 1 182 ? -12.298 7.363 -4.129 1.00 61.38 182 ARG A CA 1
ATOM 1453 C C . ARG A 1 182 ? -11.542 8.651 -4.478 1.00 61.38 182 ARG A C 1
ATOM 1455 O O . ARG A 1 182 ? -12.143 9.595 -4.984 1.00 61.38 182 ARG A O 1
ATOM 1462 N N . SER A 1 183 ? -10.233 8.725 -4.224 1.00 59.62 183 SER A N 1
ATOM 1463 C CA . SER A 1 183 ? -9.425 9.921 -4.524 1.00 59.62 183 SER A CA 1
ATOM 1464 C C . SER A 1 183 ? -9.535 10.336 -5.994 1.00 59.62 183 SER A C 1
ATOM 1466 O O . SER A 1 183 ? -9.683 11.516 -6.286 1.00 59.62 183 SER A O 1
ATOM 1468 N N . VAL A 1 184 ? -9.558 9.374 -6.919 1.00 60.06 184 VAL A N 1
ATOM 1469 C CA . VAL A 1 184 ? -9.677 9.628 -8.363 1.00 60.06 184 VAL A CA 1
ATOM 1470 C C . VAL A 1 184 ? -11.046 10.208 -8.737 1.00 60.06 184 VAL A C 1
ATOM 1472 O O . VAL A 1 184 ? -11.110 11.150 -9.522 1.00 60.06 184 VAL A O 1
ATOM 1475 N N . GLU A 1 185 ? -12.132 9.704 -8.145 1.00 62.38 185 GLU A N 1
ATOM 1476 C CA . GLU A 1 185 ? -13.496 10.213 -8.366 1.00 62.38 185 GLU A CA 1
ATOM 1477 C C . GLU A 1 185 ? -13.677 11.611 -7.760 1.00 62.38 185 GLU A C 1
ATOM 1479 O O . GLU A 1 185 ? -14.265 12.492 -8.386 1.00 62.38 185 GLU A O 1
ATOM 1484 N N . ALA A 1 186 ? -13.114 11.846 -6.570 1.00 61.59 186 ALA A N 1
ATOM 1485 C CA . ALA A 1 186 ? -13.123 13.151 -5.916 1.00 61.59 186 ALA A CA 1
ATOM 1486 C C . ALA A 1 186 ? -12.321 14.195 -6.715 1.00 61.59 186 ALA A C 1
ATOM 1488 O O . ALA A 1 186 ? -12.765 15.331 -6.873 1.00 61.59 186 ALA A O 1
ATOM 1489 N N . LEU A 1 187 ? -11.174 13.807 -7.279 1.00 64.62 187 LEU A N 1
ATOM 1490 C CA . LEU A 1 187 ? -10.359 14.670 -8.139 1.00 64.62 187 LEU A CA 1
ATOM 1491 C C . LEU A 1 187 ? -11.036 14.959 -9.487 1.00 64.62 187 LEU A C 1
ATOM 1493 O O . LEU A 1 187 ? -11.003 16.099 -9.954 1.00 64.62 187 LEU A O 1
ATOM 1497 N N . GLN A 1 188 ? -11.723 13.969 -10.069 1.00 65.19 188 GLN A N 1
ATOM 1498 C CA . GLN A 1 188 ? -12.552 14.158 -11.264 1.00 65.19 188 GLN A CA 1
ATOM 1499 C C . GLN A 1 188 ? -13.745 15.085 -11.000 1.00 65.19 188 GLN A C 1
ATOM 1501 O O . GLN A 1 188 ? -14.027 15.959 -11.819 1.00 65.19 188 GLN A O 1
ATOM 1506 N N . ALA A 1 189 ? -14.413 14.959 -9.848 1.00 61.47 189 ALA A N 1
ATOM 1507 C CA . ALA A 1 189 ? -15.504 15.850 -9.445 1.00 61.47 189 ALA A CA 1
ATOM 1508 C C . ALA A 1 189 ? -15.037 17.303 -9.235 1.00 61.47 189 ALA A C 1
ATOM 1510 O O . ALA A 1 189 ? -15.802 18.240 -9.459 1.00 61.47 189 ALA A O 1
ATOM 1511 N N . LEU A 1 190 ? -13.770 17.496 -8.857 1.00 63.03 190 LEU A N 1
ATOM 1512 C CA . LEU A 1 190 ? -13.120 18.804 -8.729 1.00 63.03 190 LEU A CA 1
ATOM 1513 C C . LEU A 1 190 ? -12.578 19.353 -10.064 1.00 63.03 190 LEU A C 1
ATOM 1515 O O . LEU A 1 190 ? -12.029 20.455 -10.090 1.00 63.03 190 LEU A O 1
ATOM 1519 N N . GLY A 1 191 ? -12.748 18.625 -11.174 1.00 57.06 191 GLY A N 1
ATOM 1520 C CA . GLY A 1 191 ? -12.350 19.066 -12.513 1.00 57.06 191 GLY A CA 1
ATOM 1521 C C . GLY A 1 191 ? -10.844 19.023 -12.779 1.00 57.06 191 GLY A C 1
ATOM 1522 O O . GLY A 1 191 ? -10.378 19.668 -13.718 1.00 57.06 191 GLY A O 1
ATOM 1523 N N . LEU A 1 192 ? -10.077 18.280 -11.975 1.00 56.38 192 LEU A N 1
ATOM 1524 C CA . LEU A 1 192 ? -8.655 18.051 -12.206 1.00 56.38 192 LEU A CA 1
ATOM 1525 C C . LEU A 1 192 ? -8.461 16.684 -12.865 1.00 56.38 192 LEU A C 1
ATOM 1527 O O . LEU A 1 192 ? -8.354 15.654 -12.201 1.00 56.38 192 LEU A O 1
ATOM 1531 N N . GLU A 1 193 ? -8.414 16.672 -14.197 1.00 51.78 193 GLU A N 1
ATOM 1532 C CA . GLU A 1 193 ? -7.863 15.531 -14.922 1.00 51.78 193 GLU A CA 1
ATOM 1533 C C . GLU A 1 193 ? -6.373 15.418 -14.578 1.00 51.78 193 GLU A C 1
ATOM 1535 O O . GLU A 1 193 ? -5.584 16.330 -14.835 1.00 51.78 193 GLU A O 1
ATOM 1540 N N . ASN A 1 194 ? -5.973 14.285 -13.999 1.00 48.16 194 ASN A N 1
ATOM 1541 C CA . ASN A 1 194 ? -4.574 13.886 -13.982 1.00 48.16 194 ASN A CA 1
ATOM 1542 C C . ASN A 1 194 ? -4.142 13.670 -15.438 1.00 48.16 194 ASN A C 1
ATOM 1544 O O . ASN A 1 194 ? -4.318 12.587 -15.992 1.00 48.16 194 ASN A O 1
ATOM 1548 N N . ASP A 1 195 ? -3.557 14.697 -16.049 1.00 41.56 195 ASP A N 1
ATOM 1549 C CA . ASP A 1 195 ? -2.904 14.675 -17.366 1.00 41.56 195 ASP A CA 1
ATOM 1550 C C . ASP A 1 195 ? -1.585 13.855 -17.295 1.00 41.56 195 ASP A C 1
ATOM 1552 O O . ASP A 1 195 ? -0.532 14.244 -17.796 1.00 41.56 195 ASP A O 1
ATOM 1556 N N . VAL A 1 196 ? -1.615 12.698 -16.621 1.00 46.94 196 VAL A N 1
ATOM 1557 C CA . VAL A 1 196 ? -0.484 11.767 -16.457 1.00 46.94 196 VAL A CA 1
ATOM 1558 C C . VAL A 1 196 ? -0.251 10.948 -17.741 1.00 46.94 196 VAL A C 1
ATOM 1560 O O . VAL A 1 196 ? 0.772 10.281 -17.869 1.00 46.94 196 VAL A O 1
ATOM 1563 N N . ASP A 1 197 ? -1.134 11.062 -18.741 1.00 37.91 197 ASP A N 1
ATOM 1564 C CA . ASP A 1 197 ? -1.101 10.258 -19.973 1.00 37.91 197 ASP A CA 1
ATOM 1565 C C . ASP A 1 197 ? -0.735 11.022 -21.264 1.00 37.91 197 ASP A C 1
ATOM 1567 O O . ASP A 1 197 ? -0.871 10.484 -22.368 1.00 37.91 197 ASP A O 1
ATOM 1571 N N . LYS A 1 198 ? -0.193 12.246 -21.177 1.00 29.20 198 LYS A N 1
ATOM 1572 C CA . LYS A 1 198 ? 0.430 12.908 -22.341 1.00 29.20 198 LYS A CA 1
ATOM 1573 C C . LYS A 1 198 ? 1.955 12.771 -22.327 1.00 29.20 198 LYS A C 1
ATOM 1575 O O . LYS A 1 198 ? 2.638 13.544 -21.655 1.00 29.20 198 LYS A O 1
ATOM 1580 N N . PRO A 1 199 ? 2.534 11.836 -23.106 1.00 39.59 199 PRO A N 1
ATOM 1581 C CA . PRO A 1 199 ? 3.972 11.821 -23.325 1.00 39.59 199 PRO A CA 1
ATOM 1582 C C . PRO A 1 199 ? 4.368 13.045 -24.162 1.00 39.59 199 PRO A C 1
ATOM 1584 O O . PRO A 1 199 ? 3.940 13.180 -25.309 1.00 39.59 199 PRO A O 1
ATOM 1587 N N . SER A 1 200 ? 5.185 13.922 -23.575 1.00 35.88 200 SER A N 1
ATOM 1588 C CA . SER A 1 200 ? 6.003 14.892 -24.320 1.00 35.88 200 SER A CA 1
ATOM 1589 C C . SER A 1 200 ? 7.224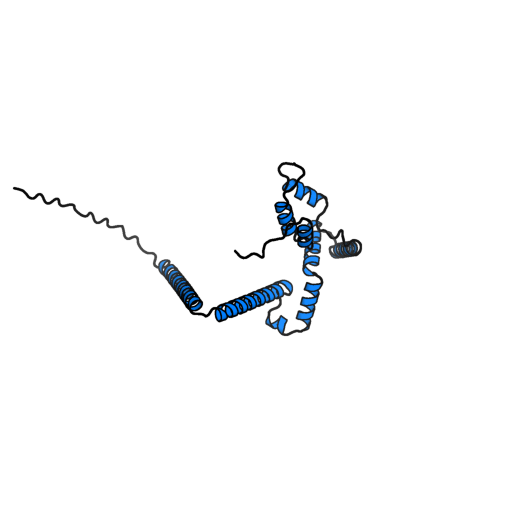 14.202 -24.925 1.00 35.88 200 SER A C 1
ATOM 1591 O O . SER A 1 200 ? 7.800 13.324 -24.238 1.00 35.88 200 SER A O 1
#

Secondary structure (DSSP, 8-state):
-----------------PPP-THHHHHHHHHHHHHHHHHHHHHHHHHHHHHS-HHHHHHHHHHHHHHHHHHHHHHHHHHHH---HHHHHH-HHHHHHHHHHHHTTHHHHHHHHHHHHHHH--S-HHHHHHHHHHHHHH-GGG--S--HHHHHHHHHHH-TT--S---HHHHHHHHHHTT-TTHHHHHHHTT----TT---

pLDDT: mean 74.64, std 16.25, range [29.2, 93.38]